Protein 5Z01 (pdb70)

Sequence (305 aa):
GHMSLFHLIAPSGYCIKQHAALRGIQRLTDAGHQVNNVEVIARRCERFAGTETERLEDLNSLARLTTPNTIVLAVRGGYGASRLLADIDWQALVARQQHDPLLICGHSDFTAIQCGLLAHGNVITFSGPMLVANFGADELNAFTEHHFWLALRNETFTIEWQGEGPTCRAEGTLWGGNLAMLISLIGTPWMPKIENGILVLEDINEHPFRVERMLLQLYHAGILPRQKAIILGSFSGSTPNDYDAGYNLESVYAFLRSRLSIPLITGLDFGHEQRTVTLPLGAHAILNNTREGTQLTISGHPVLK

B-factor: mean 30.46, std 11.64, range [16.27, 112.48]

Solvent-accessible surface area: 13010 Å² total; per-residue (Å²): 112,68,143,15,28,0,21,0,0,2,0,1,4,40,3,116,102,59,104,2,0,100,72,0,22,102,59,7,56,106,59,28,11,124,21,68,37,53,126,4,7,80,44,154,43,135,149,9,2,0,59,69,104,70,0,34,78,10,1,31,29,5,30,162,33,108,65,99,50,1,0,0,0,0,1,66,7,44,93,0,0,43,119,2,5,84,92,8,73,18,153,36,9,25,66,32,17,122,137,74,42,3,2,8,0,0,8,17,4,2,0,0,3,0,0,0,4,8,42,91,20,124,6,29,0,0,2,1,0,5,0,10,48,7,6,0,18,120,141,46,38,73,44,2,64,104,21,0,21,39,0,0,115,56,127,83,9,50,2,119,32,137,12,121,32,65,87,30,144,9,73,11,46,0,1,0,0,7,0,31,24,0,32,61,5,46,82,45,93,39,12,4,182,30,99,75,0,0,0,0,0,3,4,61,112,35,31,0,88,99,1,27,144,20,1,34,75,0,56,132,55,14,23,0,62,124,6,96,0,0,0,0,6,13,17,13,59,10,123,64,85,145,205,17,96,61,59,50,33,118,35,0,23,60,76,0,81,89,97,21,117,31,25,2,0,8,48,3,44,2,2,42,78,78,114,1,0,0,0,0,0,19,2,70,0,48,0,40,7,57,235,159,14,1,74,0,38,0,34,62,9,28,26,27,187

Foldseek 3Di:
DDAEEEEEAFQAFQQPPLQLLVQLQVLSVVVRHHYHPSVLNPADDPGGSHDLVRNLCSQQVQLVDDDAAYAYAYADHHGGNVVNLVPHPLVSLLVSCVPRHHAYEEAYNCLLVQLQNCLPHLRKYKDAHHRRQASRPPDHDPLRVVQVQQVQADQKHKDWDAKDKDFDKAKAFEAEGELVSQLVCVPHSRNRPGFQAEYEYEYELDALVRVLVSVVVCVVVVNVQRYQEYEYEYHYNHADDPVCVPPGNVVSVVVVVVVYPHMYIYDHHDHRDNRHHMDTGSWMWMWGQDPVTIMIMTHDHHHRD

Radius of gyration: 18.44 Å; Cα contacts (8 Å, |Δi|>4): 697; chains: 1; bounding box: 37×42×50 Å

Nearest PDB structures (foldseek):
  5z01-assembly1_A-2  TM=1.003E+00  e=1.205E-63  Escherichia coli K-12
  5z03-assembly1_A  TM=9.955E-01  e=8.287E-51  Escherichia coli K-12
  6uuk-assembly1_B  TM=9.457E-01  e=1.047E-31  Oxalobacter formigenes OXCC13
  6uuk-assembly1_A  TM=9.629E-01  e=6.761E-30  Oxalobacter formigenes OXCC13
  3sr3-assembly1_B  TM=8.719E-01  e=5.175E-21  Bacillus anthracis str. Ames

Secondary structure (DSSP, 8-state):
----EEEEE--SB----HHHHHHHHHHHHHTT-EEE-GGGGT--BTTBSS-HHHHHHHHHGGGG---TTEEEEE---SS-GGGGTTTS-HHHHHHHHTSS--EEEE-GGGHHHHHHHHHHH---EEE---IIIIITSSS--HHHHHHHHHHHH-SEEEEEE--BS--EEEEEEEEEEEHHHHHTTTTSTTS----S-EEEEEEES--HHHHHHHHHHHHHTTTGGGSSEEEEEEEES----GGGTT-SHHHHHHHHHTT-SS-EEB----SSSS----EEETSEEEEEEETTEEEEEEE------

GO terms:
  GO:0061787 peptidoglycan cross-bridge peptide endopeptidase activity (F, IDA)
  GO:0005829 cytosol (C, IDA)
  GO:0042803 protein homodimerization activity (F, IDA)
  GO:0004180 carboxypeptidase activity (F, IDA)
  GO:0106415 muramoyltetrapeptide carboxypeptidase activity (F, IDA)
  GO:0009254 peptidoglycan turnover (P, IDA)
  GO:0009254 peptidoglycan turnover (P, IGI)

InterPro domains:
  IPR003507 Peptidase family S66 [PIRSF028757] (2-298)
  IPR003507 Peptidase family S66 [PTHR30237] (4-295)
  IPR027461 LD-carboxypeptidase A, C-terminal domain superfamily [G3DSA:3.50.30.60] (161-291)
  IPR027461 LD-carboxypeptidase A, C-terminal domain superfamily [SSF141986] (139-289)
  IPR027478 Murein tetrapeptide carboxypeptidase, N-terminal [G3DSA:3.40.50.10740] (4-153)
  IPR029062 Class I glutamine amidotransferase-like [SSF52317] (5-160)
  IPR040449 LD-carboxypeptidase, N-terminal [PF02016] (6-126)
  IPR040921 LD-carboxypeptidase, C-terminal [PF17676] (169-284)

Structure (mmCIF, N/CA/C/O backbone):
data_5Z01
#
_entry.id   5Z01
#
_cell.length_a   77.949
_cell.length_b   89.069
_cell.length_c   93.772
_cell.angle_alpha   90.000
_cell.angle_beta   90.000
_cell.angle_gamma   90.000
#
_symmetry.space_group_name_H-M   'I 2 2 2'
#
loop_
_entity.id
_entity.type
_entity.pdbx_description
1 polymer 'Murein tetrapeptide carboxypeptidase'
2 non-polymer 'MAGNESIUM ION'
3 water water
#
loop_
_atom_site.group_PDB
_atom_site.id
_atom_site.type_symbol
_atom_site.label_atom_id
_atom_site.label_alt_id
_atom_site.label_comp_id
_atom_site.label_asym_id
_atom_site.label_entity_id
_atom_site.label_seq_id
_atom_site.pdbx_PDB_ins_code
_atom_site.Cartn_x
_atom_site.Cartn_y
_atom_site.Cartn_z
_atom_site.occupancy
_atom_site.B_iso_or_equiv
_atom_site.auth_seq_id
_atom_site.auth_comp_id
_atom_site.auth_asym_id
_atom_site.auth_atom_id
_atom_site.pdbx_PDB_model_num
ATOM 1 N N . GLY A 1 18 ? 25.801 33.508 75.326 1.000 57.131 -1 GLY A N 1
ATOM 2 C CA . GLY A 1 18 ? 25.321 33.564 73.912 1.000 50.758 -1 GLY A CA 1
ATOM 3 C C . GLY A 1 18 ? 24.465 32.373 73.486 1.000 41.716 -1 GLY A C 1
ATOM 4 O O . GLY A 1 18 ? 23.255 32.510 73.319 1.000 42.228 -1 GLY A O 1
ATOM 5 N N . HIS A 1 19 ? 25.085 31.218 73.255 1.000 40.503 0 HIS A N 1
ATOM 6 C CA . HIS A 1 19 ? 24.335 30.017 72.843 1.000 36.479 0 HIS A CA 1
ATOM 7 C C . HIS A 1 19 ? 24.898 28.713 73.438 1.000 30.502 0 HIS A C 1
ATOM 8 O O . HIS A 1 19 ? 24.853 27.625 72.804 1.000 24.319 0 HIS A O 1
ATOM 15 N N . MET A 1 20 ? 25.333 28.801 74.679 1.000 25.438 1 MET A N 1
ATOM 16 C CA . MET A 1 20 ? 25.797 27.626 75.385 1.000 26.423 1 MET A CA 1
ATOM 17 C C . MET A 1 20 ? 24.634 26.639 75.589 1.000 24.581 1 MET A C 1
ATOM 18 O O . MET A 1 20 ? 23.523 27.009 76.021 1.000 26.460 1 MET A O 1
ATOM 23 N N . SER A 1 21 ? 24.868 25.381 75.247 1.000 22.387 2 SER A N 1
ATOM 24 C CA . SER A 1 21 ? 23.803 24.434 75.113 1.000 20.536 2 SER A CA 1
ATOM 25 C C . SER A 1 21 ? 24.142 23.081 75.733 1.000 21.991 2 SER A C 1
ATOM 26 O O . SER A 1 21 ? 25.297 22.773 76.085 1.000 23.396 2 SER A O 1
ATOM 29 N N . LEU A 1 22 ? 23.118 22.265 75.817 1.000 21.124 3 LEU A N 1
ATOM 30 C CA . LEU A 1 22 ? 23.231 20.865 76.195 1.000 22.946 3 LEU A CA 1
ATOM 31 C C . LEU A 1 22 ? 23.118 19.968 74.964 1.000 24.034 3 LEU A C 1
ATOM 32 O O . LEU A 1 22 ? 22.115 19.978 74.223 1.000 20.054 3 LEU A O 1
ATOM 37 N N . PHE A 1 23 ? 24.126 19.127 74.804 1.000 20.078 4 PHE A N 1
ATOM 38 C CA . PHE A 1 23 ? 24.130 18.054 73.783 1.000 22.922 4 PHE A CA 1
ATOM 39 C C . PHE A 1 23 ? 23.960 16.705 74.483 1.000 23.134 4 PHE A C 1
ATOM 40 O O . PHE A 1 23 ? 24.492 16.502 75.580 1.000 25.756 4 PHE A O 1
ATOM 48 N N . HIS A 1 24 ? 23.238 15.789 73.859 1.000 20.181 5 HIS A N 1
ATOM 49 C CA . HIS A 1 24 ? 22.996 14.470 74.378 1.000 20.372 5 HIS A CA 1
ATOM 50 C C . HIS A 1 24 ? 23.343 13.457 73.301 1.000 22.217 5 HIS A C 1
ATOM 51 O O . HIS A 1 24 ? 22.747 13.527 72.236 1.000 18.666 5 HIS A O 1
ATOM 58 N N . LEU A 1 25 ? 24.425 12.684 73.475 1.000 21.828 6 LEU A N 1
ATOM 59 C CA . LEU A 1 25 ? 24.858 11.814 72.400 1.000 20.617 6 LEU A CA 1
ATOM 60 C C . LEU A 1 25 ? 24.015 10.625 72.216 1.000 19.008 6 LEU A C 1
ATOM 61 O O . LEU A 1 25 ? 23.541 9.998 73.189 1.000 21.618 6 LEU A O 1
ATOM 66 N N . ILE A 1 26 ? 23.847 10.199 70.950 1.000 20.714 7 ILE A N 1
ATOM 67 C CA . ILE A 1 26 ? 23.292 8.882 70.663 1.000 19.344 7 ILE A CA 1
ATOM 68 C C . ILE A 1 26 ? 24.170 8.212 69.624 1.000 22.610 7 ILE A C 1
ATOM 69 O O . ILE A 1 26 ? 24.770 8.898 68.818 1.000 24.046 7 ILE A O 1
ATOM 74 N N . ALA A 1 27 ? 24.192 6.874 69.652 1.000 22.762 8 ALA A N 1
ATOM 75 C CA . ALA A 1 27 ? 25.072 6.074 68.790 1.000 24.657 8 ALA A CA 1
ATOM 76 C C . ALA A 1 27 ? 24.367 4.828 68.253 1.000 24.326 8 ALA A C 1
ATOM 77 O O . ALA A 1 27 ? 24.603 3.706 68.723 1.000 22.963 8 ALA A O 1
ATOM 79 N N . PRO A 1 28 ? 23.483 5.022 67.255 1.000 23.921 9 PRO A N 1
ATOM 80 C CA . PRO A 1 28 ? 22.703 3.920 66.730 1.000 25.270 9 PRO A CA 1
ATOM 81 C C . PRO A 1 28 ? 23.417 3.081 65.645 1.000 22.515 9 PRO A C 1
ATOM 82 O O . PRO A 1 28 ? 22.895 2.027 65.203 1.000 21.626 9 PRO A O 1
ATOM 86 N N . SER A 1 29 ? 24.611 3.518 65.246 1.000 23.109 10 SER A N 1
ATOM 87 C CA . SER A 1 29 ? 25.238 3.027 64.038 1.000 23.657 10 SER A CA 1
ATOM 88 C C . SER A 1 29 ? 26.574 2.358 64.350 1.000 26.319 10 SER A C 1
ATOM 89 O O . SER A 1 29 ? 26.625 1.464 65.236 1.000 27.674 10 SER A O 1
ATOM 92 N N . GLY A 1 30 ? 27.625 2.713 63.641 1.000 26.298 11 GLY A N 1
ATOM 93 C CA . GLY A 1 30 ? 28.871 2.008 63.790 1.000 28.272 11 GLY A CA 1
ATOM 94 C C . GLY A 1 30 ? 29.665 2.403 65.036 1.000 38.167 11 GLY A C 1
ATOM 95 O O . GLY A 1 30 ? 29.570 3.547 65.562 1.000 32.512 11 GLY A O 1
ATOM 96 N N . TYR A 1 31 ? 30.448 1.436 65.505 1.000 34.463 12 TYR A N 1
ATOM 97 C CA . TYR A 1 31 ? 31.458 1.596 66.511 1.000 39.973 12 TYR A CA 1
ATOM 98 C C . TYR A 1 31 ? 32.382 2.807 66.244 1.000 38.070 12 TYR A C 1
ATOM 99 O O . TYR A 1 31 ? 32.813 3.052 65.107 1.000 34.474 12 TYR A O 1
ATOM 108 N N . CYS A 1 32 ? 32.707 3.554 67.293 1.000 35.941 13 CYS A N 1
ATOM 109 C CA . CYS A 1 32 ? 33.564 4.715 67.099 1.000 36.490 13 CYS A CA 1
ATOM 110 C C . CYS A 1 32 ? 35.030 4.232 67.185 1.000 40.526 13 CYS A C 1
ATOM 111 O O . CYS A 1 32 ? 35.557 4.018 68.263 1.000 38.827 13 CYS A O 1
ATOM 114 N N . ILE A 1 33 ? 35.613 3.971 66.019 1.000 41.878 14 ILE A N 1
ATOM 115 C CA . ILE A 1 33 ? 37.029 3.605 65.896 1.000 47.655 14 ILE A CA 1
ATOM 116 C C . ILE A 1 33 ? 37.987 4.789 66.168 1.000 46.256 14 ILE A C 1
ATOM 117 O O . ILE A 1 33 ? 39.044 4.612 66.787 1.000 42.234 14 ILE A O 1
ATOM 122 N N . LYS A 1 34 ? 37.565 5.981 65.734 1.000 50.742 15 LYS A N 1
ATOM 123 C CA . LYS A 1 34 ? 38.285 7.250 65.887 1.000 48.645 15 LYS A CA 1
ATOM 124 C C . LYS A 1 34 ? 37.975 7.862 67.256 1.000 48.102 15 LYS A C 1
ATOM 125 O O . LYS A 1 34 ? 37.337 8.939 67.387 1.000 41.982 15 LYS A O 1
ATOM 131 N N . GLN A 1 35 ? 38.457 7.152 68.275 1.000 41.949 16 GLN A N 1
ATOM 132 C CA . GLN A 1 35 ? 38.251 7.493 69.656 1.000 43.757 16 GLN A CA 1
ATOM 133 C C . GLN A 1 35 ? 38.803 8.890 69.908 1.000 39.248 16 GLN A C 1
ATOM 134 O O . GLN A 1 35 ? 38.126 9.718 70.506 1.000 41.874 16 GLN A O 1
ATOM 140 N N . HIS A 1 36 ? 40.023 9.114 69.454 1.000 36.022 17 HIS A N 1
ATOM 141 C CA . HIS A 1 36 ? 40.696 10.423 69.456 1.000 47.028 17 HIS A CA 1
ATOM 142 C C . HIS A 1 36 ? 39.766 11.573 68.983 1.000 46.123 17 HIS A C 1
ATOM 143 O O . HIS A 1 36 ? 39.723 12.621 69.617 1.000 40.977 17 HIS A O 1
ATOM 150 N N . ALA A 1 37 ? 39.009 11.335 67.905 1.000 39.075 18 ALA A N 1
ATOM 151 C CA . ALA A 1 37 ? 38.244 12.378 67.222 1.000 37.600 18 ALA A CA 1
ATOM 152 C C . ALA A 1 37 ? 36.958 12.638 67.964 1.000 32.404 18 ALA A C 1
ATOM 153 O O . ALA A 1 37 ? 36.530 13.788 68.047 1.000 31.456 18 ALA A O 1
ATOM 155 N N . ALA A 1 38 ? 36.348 11.597 68.500 1.000 30.920 19 ALA A N 1
ATOM 156 C CA . ALA A 1 38 ? 35.140 11.796 69.307 1.000 32.372 19 ALA A CA 1
ATOM 157 C C . ALA A 1 38 ? 35.515 12.627 70.577 1.000 36.207 19 ALA A C 1
ATOM 158 O O . ALA A 1 38 ? 34.886 13.611 70.864 1.000 29.227 19 ALA A O 1
ATOM 160 N N . LEU A 1 39 ? 36.605 12.273 71.259 1.000 33.633 20 LEU A N 1
ATOM 161 C CA . LEU A 1 39 ? 36.983 12.959 72.491 1.000 36.854 20 LEU A CA 1
ATOM 162 C C . LEU A 1 39 ? 37.429 14.357 72.150 1.000 32.066 20 LEU A C 1
ATOM 163 O O . LEU A 1 39 ? 37.173 15.286 72.930 1.000 34.758 20 LEU A O 1
ATOM 168 N N . ARG A 1 40 ? 38.019 14.537 70.979 1.000 30.142 21 ARG A N 1
ATOM 169 C CA . ARG A 1 40 ? 38.315 15.855 70.497 1.000 30.855 21 ARG A CA 1
ATOM 170 C C . ARG A 1 40 ? 37.045 16.694 70.255 1.000 31.967 21 ARG A C 1
ATOM 171 O O . ARG A 1 40 ? 37.016 17.898 70.548 1.000 33.164 21 ARG A O 1
ATOM 179 N N . GLY A 1 41 ? 36.013 16.072 69.709 1.000 30.288 22 GLY A N 1
ATOM 180 C CA . GLY A 1 41 ? 34.728 16.775 69.508 1.000 32.040 22 GLY A CA 1
ATOM 181 C C . GLY A 1 41 ? 34.064 17.154 70.831 1.000 27.302 22 GLY A C 1
ATOM 182 O O . GLY A 1 41 ? 33.641 18.279 70.976 1.000 26.615 22 GLY A O 1
ATOM 183 N N . ILE A 1 42 ? 34.011 16.204 71.766 1.000 28.529 23 ILE A N 1
ATOM 184 C CA . ILE A 1 42 ? 33.520 16.449 73.126 1.000 30.093 23 ILE A CA 1
ATOM 185 C C . ILE A 1 42 ? 34.292 17.616 73.773 1.000 30.988 23 ILE A C 1
ATOM 186 O O . ILE A 1 42 ? 33.693 18.529 74.286 1.000 29.072 23 ILE A O 1
ATOM 191 N N . GLN A 1 43 ? 35.614 17.614 73.695 1.000 30.267 24 GLN A N 1
ATOM 192 C CA . GLN A 1 43 ? 36.412 18.669 74.292 1.000 34.365 24 GLN A CA 1
ATOM 193 C C . GLN A 1 43 ? 36.178 20.037 73.673 1.000 36.975 24 GLN A C 1
ATOM 194 O O . GLN A 1 43 ? 36.257 21.048 74.371 1.000 36.155 24 GLN A O 1
ATOM 200 N N . ARG A 1 44 ? 35.975 20.081 72.357 1.000 28.947 25 ARG A N 1
ATOM 201 C CA . ARG A 1 44 ? 35.736 21.304 71.650 1.000 27.882 25 ARG A CA 1
ATOM 202 C C . ARG A 1 44 ? 34.383 21.883 72.068 1.000 29.207 25 ARG A C 1
ATOM 203 O O . ARG A 1 44 ? 34.283 23.092 72.285 1.000 30.809 25 ARG A O 1
ATOM 211 N N . LEU A 1 45 ? 33.363 21.037 72.123 1.000 24.623 26 LEU A N 1
ATOM 212 C CA . LEU A 1 45 ? 32.041 21.503 72.575 1.000 26.457 26 LEU A CA 1
ATOM 213 C C . LEU A 1 45 ? 32.110 22.050 74.022 1.000 23.837 26 LEU A C 1
ATOM 214 O O . LEU A 1 45 ? 31.598 23.144 74.328 1.000 25.121 26 LEU A O 1
ATOM 219 N N . THR A 1 46 ? 32.754 21.289 74.884 1.000 25.897 27 THR A N 1
ATOM 220 C CA . THR A 1 46 ? 32.870 21.705 76.275 1.000 30.263 27 THR A CA 1
ATOM 221 C C . THR A 1 46 ? 33.775 22.916 76.438 1.000 30.749 27 THR A C 1
ATOM 222 O O . THR A 1 46 ? 33.408 23.820 77.209 1.000 29.897 27 THR A O 1
ATOM 226 N N . ASP A 1 47 ? 34.910 22.998 75.737 1.000 31.939 28 ASP A N 1
ATOM 227 C CA . ASP A 1 47 ? 35.681 24.298 75.710 1.000 35.071 28 ASP A CA 1
ATOM 228 C C . ASP A 1 47 ? 34.911 25.515 75.212 1.000 35.295 28 ASP A C 1
ATOM 229 O O . ASP A 1 47 ? 35.170 26.634 75.666 1.000 32.612 28 ASP A O 1
ATOM 234 N N . ALA A 1 48 ? 33.919 25.321 74.349 1.000 31.832 29 ALA A N 1
ATOM 235 C CA . ALA A 1 48 ? 33.039 26.420 73.984 1.000 31.398 29 ALA A CA 1
ATOM 236 C C . ALA A 1 48 ? 31.906 26.719 75.023 1.000 33.217 29 ALA A C 1
ATOM 237 O O . ALA A 1 48 ? 31.158 27.649 74.796 1.000 32.497 29 ALA A O 1
ATOM 239 N N . GLY A 1 49 ? 31.760 25.919 76.087 1.000 29.855 30 GLY A N 1
ATOM 240 C CA . GLY A 1 49 ? 30.776 26.136 77.127 1.000 27.700 30 GLY A CA 1
ATOM 241 C C . GLY A 1 49 ? 29.547 25.291 77.056 1.000 28.386 30 GLY A C 1
ATOM 242 O O . GLY A 1 49 ? 28.695 25.320 77.965 1.000 25.202 30 GLY A O 1
ATOM 243 N N . HIS A 1 50 ? 29.495 24.405 76.047 1.000 27.862 31 HIS A N 1
ATOM 244 C CA . HIS A 1 50 ? 28.472 23.424 75.992 1.000 26.071 31 HIS A CA 1
ATOM 245 C C . HIS A 1 50 ? 28.727 22.336 76.998 1.000 25.499 31 HIS A C 1
ATOM 246 O O . HIS A 1 50 ? 29.850 22.137 77.465 1.000 25.262 31 HIS A O 1
ATOM 253 N N . GLN A 1 51 ? 27.673 21.640 77.329 1.000 20.715 32 GLN A N 1
ATOM 254 C CA . GLN A 1 51 ? 27.733 20.464 78.149 1.000 24.715 32 GLN A CA 1
ATOM 255 C C . GLN A 1 51 ? 27.258 19.239 77.343 1.000 24.203 32 GLN A C 1
ATOM 256 O O . GLN A 1 51 ? 26.383 19.336 76.490 1.000 26.399 32 GLN A O 1
ATOM 262 N N . VAL A 1 52 ? 27.880 18.096 77.598 1.000 23.709 33 VAL A N 1
ATOM 263 C CA . VAL A 1 52 ? 27.580 16.883 76.808 1.000 26.718 33 VAL A CA 1
ATOM 264 C C . VAL A 1 52 ? 27.182 15.770 77.740 1.000 29.678 33 VAL A C 1
ATOM 265 O O . VAL A 1 52 ? 27.953 15.371 78.596 1.000 32.967 33 VAL A O 1
ATOM 269 N N . ASN A 1 53 ? 25.964 15.277 77.577 1.000 29.552 34 ASN A N 1
ATOM 270 C CA . ASN A 1 53 ? 25.558 14.060 78.226 1.000 31.613 34 ASN A CA 1
ATOM 271 C C . ASN A 1 53 ? 25.705 12.771 77.370 1.000 33.858 34 ASN A C 1
ATOM 272 O O . ASN A 1 53 ? 25.728 12.779 76.114 1.000 27.410 34 ASN A O 1
ATOM 277 N N . ASN A 1 54 ? 25.741 11.650 78.079 1.000 32.142 35 ASN A N 1
ATOM 278 C CA . ASN A 1 54 ? 25.663 10.335 77.465 1.000 32.313 35 ASN A CA 1
ATOM 279 C C . ASN A 1 54 ? 26.967 10.068 76.747 1.000 30.466 35 ASN A C 1
ATOM 280 O O . ASN A 1 54 ? 27.010 9.353 75.722 1.000 33.929 35 ASN A O 1
ATOM 285 N N . VAL A 1 55 ? 28.037 10.559 77.338 1.000 29.032 36 VAL A N 1
ATOM 286 C CA . VAL A 1 55 ? 29.402 10.402 76.810 1.000 35.877 36 VAL A CA 1
ATOM 287 C C . VAL A 1 55 ? 29.885 8.908 76.796 1.000 41.916 36 VAL A C 1
ATOM 288 O O . VAL A 1 55 ? 30.803 8.550 76.043 1.000 43.859 36 VAL A O 1
ATOM 292 N N . GLU A 1 56 ? 29.218 8.064 77.579 1.000 40.566 37 GLU A N 1
ATOM 293 C CA . GLU A 1 56 ? 29.505 6.636 77.672 1.000 47.576 37 GLU A CA 1
ATOM 294 C C . GLU A 1 56 ? 29.185 5.892 76.391 1.000 49.830 37 GLU A C 1
ATOM 295 O O . GLU A 1 56 ? 29.722 4.804 76.176 1.000 46.379 37 GLU A O 1
ATOM 301 N N . VAL A 1 57 ? 28.379 6.475 75.497 1.000 40.359 38 VAL A N 1
ATOM 302 C CA . VAL A 1 57 ? 28.109 5.778 74.251 1.000 36.695 38 VAL A CA 1
ATOM 303 C C . VAL A 1 57 ? 29.366 5.615 73.375 1.000 33.069 38 VAL A C 1
ATOM 304 O O . VAL A 1 57 ? 29.375 4.737 72.511 1.000 37.049 38 VAL A O 1
ATOM 308 N N . ILE A 1 58 ? 30.390 6.431 73.617 1.000 34.481 39 ILE A N 1
ATOM 309 C CA . ILE A 1 58 ? 31.651 6.483 72.818 1.000 43.164 39 ILE A CA 1
ATOM 310 C C . ILE A 1 58 ? 32.487 5.180 72.938 1.000 42.686 39 ILE A C 1
ATOM 311 O O . ILE A 1 58 ? 33.073 4.695 71.970 1.000 42.430 39 ILE A O 1
ATOM 316 N N . ALA A 1 59 ? 32.514 4.651 74.146 1.000 42.907 40 ALA A N 1
ATOM 317 C CA . ALA A 1 59 ? 33.218 3.421 74.471 1.000 48.090 40 ALA A CA 1
ATOM 318 C C . ALA A 1 59 ? 32.539 2.164 73.921 1.000 48.451 40 ALA A C 1
ATOM 319 O O . ALA A 1 59 ? 33.181 1.121 73.756 1.000 41.322 40 ALA A O 1
ATOM 321 N N . ARG A 1 60 ? 31.239 2.223 73.680 1.000 44.611 41 ARG A N 1
ATOM 322 C CA . ARG A 1 60 ? 30.493 1.002 73.403 1.000 42.054 41 ARG A CA 1
ATOM 323 C C . ARG A 1 60 ? 30.853 0.303 72.083 1.000 41.487 41 ARG A C 1
ATOM 324 O O . ARG A 1 60 ? 30.973 0.964 71.043 1.000 32.936 41 ARG A O 1
ATOM 332 N N 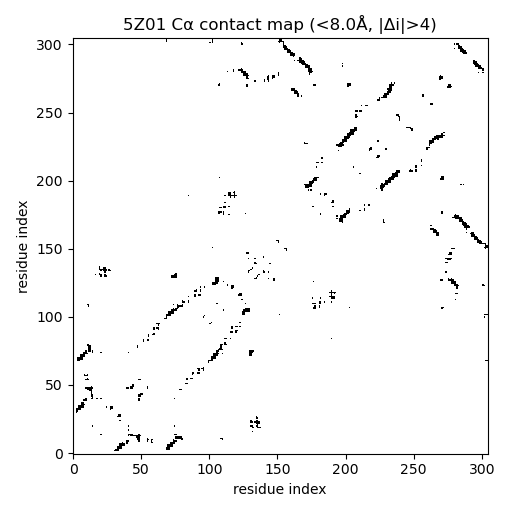. ARG A 1 61 ? 30.911 -1.038 72.111 1.000 39.751 42 ARG A N 1
ATOM 333 C CA . ARG A 1 61 ? 31.249 -1.805 70.947 1.000 44.846 42 ARG A CA 1
ATOM 334 C C . ARG A 1 61 ? 30.606 -3.170 70.913 1.000 43.525 42 ARG A C 1
ATOM 335 O O . ARG A 1 61 ? 30.621 -3.886 71.895 1.000 37.582 42 ARG A O 1
ATOM 343 N N . CYS A 1 62 ? 30.057 -3.537 69.760 1.000 45.614 43 CYS A N 1
ATOM 344 C CA . CYS A 1 62 ? 29.623 -4.916 69.507 1.000 40.950 43 CYS A CA 1
ATOM 345 C C . CYS A 1 62 ? 29.850 -5.240 68.020 1.000 42.475 43 CYS A C 1
ATOM 346 O O . CYS A 1 62 ? 29.055 -4.806 67.124 1.000 40.459 43 CYS A O 1
ATOM 349 N N . GLU A 1 63 ? 30.914 -6.011 67.748 1.000 45.547 44 GLU A N 1
ATOM 350 C CA . GLU A 1 63 ? 31.373 -6.229 66.364 1.000 50.775 44 GLU A CA 1
ATOM 351 C C . GLU A 1 63 ? 31.582 -4.826 65.717 1.000 43.015 44 GLU A C 1
ATOM 352 O O . GLU A 1 63 ? 32.292 -4.002 66.284 1.000 42.110 44 GLU A O 1
ATOM 358 N N . ARG A 1 64 ? 30.958 -4.563 64.562 1.000 40.509 45 ARG A N 1
ATOM 359 C CA .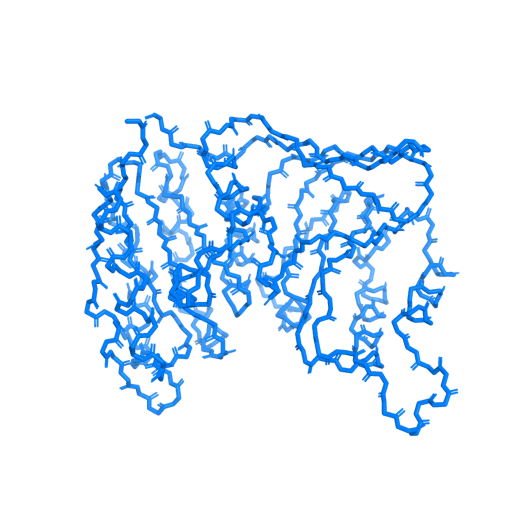 ARG A 1 64 ? 31.078 -3.281 63.888 1.000 40.486 45 ARG A CA 1
ATOM 360 C C . ARG A 1 64 ? 30.055 -2.180 64.375 1.000 37.092 45 ARG A C 1
ATOM 361 O O . ARG A 1 64 ? 30.050 -1.060 63.805 1.000 33.335 45 ARG A O 1
ATOM 369 N N . PHE A 1 65 ? 29.249 -2.495 65.401 1.000 35.322 46 PHE A N 1
ATOM 370 C CA . PHE A 1 65 ? 28.193 -1.617 65.898 1.000 36.954 46 PHE A CA 1
ATOM 371 C C . PHE A 1 65 ? 28.562 -0.925 67.191 1.000 38.711 46 PHE A C 1
ATOM 372 O O . PHE A 1 65 ? 29.419 -1.414 67.966 1.000 33.043 46 PHE A O 1
ATOM 380 N N . ALA A 1 66 ? 27.884 0.188 67.455 1.000 32.593 47 ALA A N 1
ATOM 381 C CA . ALA A 1 66 ? 28.193 0.959 68.669 1.000 35.749 47 ALA A CA 1
ATOM 382 C C . ALA A 1 66 ? 27.372 0.413 69.849 1.000 36.713 47 ALA A C 1
ATOM 383 O O . ALA A 1 66 ? 26.561 1.115 70.467 1.000 41.766 47 ALA A O 1
ATOM 385 N N . GLY A 1 67 ? 27.611 -0.865 70.148 1.000 37.412 48 GLY A N 1
ATOM 386 C CA . GLY A 1 67 ? 26.909 -1.618 71.195 1.000 32.943 48 GLY A CA 1
ATOM 387 C C . GLY A 1 67 ? 25.912 -2.604 70.597 1.000 35.925 48 GLY A C 1
ATOM 388 O O . GLY A 1 67 ? 25.704 -2.693 69.361 1.000 32.475 48 GLY A O 1
ATOM 389 N N . THR A 1 68 ? 25.289 -3.325 71.512 1.000 31.644 49 THR A N 1
ATOM 390 C CA . THR A 1 68 ? 24.416 -4.436 71.206 1.000 33.568 49 THR A CA 1
ATOM 391 C C . THR A 1 68 ? 23.130 -3.863 70.596 1.000 34.987 49 THR A C 1
ATOM 392 O O . THR A 1 68 ? 22.902 -2.642 70.649 1.000 29.044 49 THR A O 1
ATOM 396 N N . GLU A 1 69 ? 22.308 -4.726 70.009 1.000 29.502 50 GLU A N 1
ATOM 397 C CA . GLU A 1 69 ? 21.025 -4.256 69.455 1.000 31.564 50 GLU A CA 1
ATOM 398 C C . GLU A 1 69 ? 20.230 -3.547 70.575 1.000 32.348 50 GLU A C 1
ATOM 399 O O . GLU A 1 69 ? 19.681 -2.462 70.397 1.000 27.780 50 GLU A O 1
ATOM 405 N N . THR A 1 70 ? 20.248 -4.155 71.757 1.000 31.246 51 THR A N 1
ATOM 406 C CA . THR A 1 70 ? 19.555 -3.650 72.926 1.000 30.841 51 THR A CA 1
ATOM 407 C C . THR A 1 70 ? 20.015 -2.255 73.344 1.000 28.620 51 THR A C 1
ATOM 408 O O . THR A 1 70 ? 19.215 -1.387 73.632 1.000 28.591 51 THR A O 1
ATOM 412 N N . GLU A 1 71 ? 21.316 -2.073 73.436 1.000 25.035 52 GLU A N 1
ATOM 413 C CA . GLU A 1 71 ? 21.869 -0.820 73.858 1.000 28.777 52 GLU A CA 1
ATOM 414 C C . GLU A 1 71 ? 21.609 0.332 72.809 1.000 28.254 52 GLU A C 1
ATOM 415 O O . GLU A 1 71 ? 21.213 1.434 73.200 1.000 25.422 52 GLU A O 1
ATOM 421 N N . ARG A 1 72 ? 21.812 0.041 71.510 1.000 25.285 53 ARG A N 1
ATOM 422 C CA . ARG A 1 72 ? 21.605 1.048 70.446 1.000 24.673 53 ARG A CA 1
ATOM 423 C C . ARG A 1 72 ? 20.118 1.396 70.340 1.000 24.859 53 ARG A C 1
ATOM 424 O O . ARG A 1 72 ? 19.745 2.553 70.169 1.000 24.230 53 ARG A O 1
ATOM 432 N N . LEU A 1 73 ? 19.293 0.401 70.513 1.000 23.341 54 LEU A N 1
ATOM 433 C CA . LEU A 1 73 ? 17.885 0.618 70.470 1.000 24.569 54 LEU A CA 1
ATOM 434 C C . LEU A 1 73 ? 17.501 1.576 71.637 1.000 27.986 54 LEU A C 1
ATOM 435 O O . LEU A 1 73 ? 16.759 2.532 71.429 1.000 24.033 54 LEU A O 1
ATOM 440 N N . GLU A 1 74 ? 18.040 1.349 72.823 1.000 27.582 55 GLU A N 1
ATOM 441 C CA . GLU A 1 74 ? 17.633 2.137 74.004 1.000 29.880 55 GLU A CA 1
ATOM 442 C C . GLU A 1 74 ? 18.165 3.561 73.935 1.000 29.416 55 GLU A C 1
ATOM 443 O O . GLU A 1 74 ? 17.563 4.477 74.485 1.000 31.459 55 GLU A O 1
ATOM 449 N N . ASP A 1 75 ? 19.261 3.789 73.226 1.000 29.634 56 ASP A N 1
ATOM 450 C CA . ASP A 1 75 ? 19.653 5.148 72.949 1.000 30.328 56 ASP A CA 1
ATOM 451 C C . ASP A 1 75 ? 18.457 5.927 72.350 1.000 31.106 56 ASP A C 1
ATOM 452 O O . ASP A 1 75 ? 18.265 7.091 72.679 1.000 29.626 56 ASP A O 1
ATOM 457 N N . LEU A 1 76 ? 17.721 5.313 71.436 1.000 27.362 57 LEU A N 1
ATOM 458 C CA . LEU A 1 76 ? 16.669 5.985 70.741 1.000 26.723 57 LEU A CA 1
ATOM 459 C C . LEU A 1 76 ? 15.419 5.998 71.590 1.000 26.558 57 LEU A C 1
ATOM 460 O O . LEU A 1 76 ? 14.803 7.089 71.761 1.000 25.796 57 LEU A O 1
ATOM 465 N N . ASN A 1 77 ? 15.023 4.837 72.092 1.000 25.843 58 ASN A N 1
ATOM 466 C CA . ASN A 1 77 ? 13.734 4.746 72.801 1.000 28.541 58 ASN A CA 1
ATOM 467 C C . ASN A 1 77 ? 13.801 5.600 74.081 1.000 27.689 58 ASN A C 1
ATOM 468 O O . ASN A 1 77 ? 12.810 6.210 74.450 1.000 27.440 58 ASN A O 1
ATOM 473 N N . SER A 1 78 ? 14.969 5.735 74.685 1.000 24.228 59 SER A N 1
ATOM 474 C CA . SER A 1 78 ? 15.104 6.592 75.901 1.000 24.816 59 SER A CA 1
ATOM 475 C C . SER A 1 78 ? 14.884 8.092 75.707 1.000 25.540 59 SER A C 1
ATOM 476 O O . SER A 1 78 ? 14.712 8.872 76.676 1.000 25.362 59 SER A O 1
ATOM 479 N N . LEU A 1 79 ? 14.868 8.516 74.454 1.000 21.810 60 LEU A N 1
ATOM 480 C CA . LEU A 1 79 ? 14.674 9.898 74.137 1.000 23.716 60 LEU A CA 1
ATOM 481 C C . LEU A 1 79 ? 13.307 10.355 74.517 1.000 25.008 60 LEU A C 1
ATOM 482 O O . LEU A 1 79 ? 13.144 11.531 74.872 1.000 25.160 60 LEU A O 1
ATOM 487 N N . ALA A 1 80 ? 12.365 9.433 74.529 1.000 25.289 61 ALA A N 1
ATOM 488 C CA . ALA A 1 80 ? 11.013 9.778 74.994 1.000 28.570 61 ALA A CA 1
ATOM 489 C C . ALA A 1 80 ? 10.961 10.294 76.447 1.000 31.369 61 ALA A C 1
ATOM 490 O O . ALA A 1 80 ? 10.009 10.996 76.799 1.000 32.592 61 ALA A O 1
ATOM 492 N N . ARG A 1 81 ? 11.978 10.007 77.258 1.000 28.135 62 ARG A N 1
ATOM 493 C CA . ARG A 1 81 ? 11.986 10.389 78.686 1.000 30.486 62 ARG A CA 1
ATOM 494 C C . ARG A 1 81 ? 12.984 11.494 78.893 1.000 31.588 62 ARG A C 1
ATOM 495 O O . ARG A 1 81 ? 13.217 11.915 80.019 1.000 29.208 62 ARG A O 1
ATOM 503 N N . LEU A 1 82 ? 13.549 12.040 77.813 1.000 25.945 63 LEU A N 1
ATOM 504 C CA . LEU A 1 82 ? 14.562 13.042 77.983 1.000 30.045 63 LEU A CA 1
ATOM 505 C C . LEU A 1 82 ? 13.881 14.420 77.997 1.000 27.951 63 LEU A C 1
ATOM 506 O O . LEU A 1 82 ? 13.362 14.829 76.994 1.000 33.819 63 LEU A O 1
ATOM 511 N N . THR A 1 83 ? 13.902 15.115 79.128 1.000 25.629 64 THR A N 1
ATOM 512 C CA . THR A 1 83 ? 13.053 16.309 79.344 1.000 31.554 64 THR A CA 1
ATOM 513 C C . THR A 1 83 ? 13.761 17.622 79.582 1.000 28.561 64 THR A C 1
ATOM 514 O O . THR A 1 83 ? 13.105 18.600 79.815 1.000 31.392 64 THR A O 1
ATOM 518 N N . THR A 1 84 ? 15.088 17.676 79.545 1.000 26.673 65 THR A N 1
ATOM 519 C CA . THR A 1 84 ? 15.748 18.943 79.705 1.000 26.586 65 THR A CA 1
ATOM 520 C C . THR A 1 84 ? 15.338 19.903 78.558 1.000 26.807 65 THR A C 1
ATOM 521 O O . THR A 1 84 ? 15.332 19.488 77.373 1.000 25.379 65 THR A O 1
ATOM 525 N N . PRO A 1 85 ? 15.024 21.197 78.885 1.000 27.028 66 PRO A N 1
ATOM 526 C CA . PRO A 1 85 ? 14.802 22.173 77.835 1.000 25.635 66 PRO A CA 1
ATOM 527 C C . PRO A 1 85 ? 15.938 22.312 76.866 1.000 25.472 66 PRO A C 1
ATOM 528 O O . PRO A 1 85 ? 17.119 22.275 77.251 1.000 21.877 66 PRO A O 1
ATOM 532 N N . ASN A 1 86 ? 15.569 22.514 75.601 1.000 26.672 67 ASN A N 1
ATOM 533 C CA . ASN A 1 86 ? 16.520 22.871 74.572 1.000 26.676 67 ASN A CA 1
ATOM 534 C C . ASN A 1 86 ? 17.695 21.895 74.412 1.000 25.612 67 ASN A C 1
ATOM 535 O O . ASN A 1 86 ? 18.824 22.327 74.244 1.000 25.037 67 ASN A O 1
ATOM 540 N N . THR A 1 87 ? 17.392 20.617 74.460 1.000 24.902 68 THR A N 1
ATOM 541 C CA . THR A 1 87 ? 18.412 19.560 74.311 1.000 25.106 68 THR A CA 1
ATOM 542 C C . THR A 1 87 ? 18.681 19.270 72.849 1.000 20.629 68 THR A C 1
ATOM 543 O O . THR A 1 87 ? 17.761 19.049 72.081 1.000 20.656 68 THR A O 1
ATOM 547 N N . ILE A 1 88 ? 19.962 19.350 72.460 1.000 21.292 69 ILE A N 1
ATOM 548 C CA . ILE A 1 88 ? 20.387 18.958 71.110 1.000 21.804 69 ILE A CA 1
ATOM 549 C C . ILE A 1 88 ? 20.804 17.458 71.203 1.000 23.088 69 ILE A C 1
ATOM 550 O O . ILE A 1 88 ? 21.727 17.097 71.974 1.000 25.212 69 ILE A O 1
ATOM 555 N N . VAL A 1 89 ? 20.118 16.579 70.502 1.000 21.900 70 VAL A N 1
ATOM 556 C CA . VAL A 1 89 ? 20.515 15.154 70.446 1.000 20.547 70 VAL A CA 1
ATOM 557 C C . VAL A 1 89 ? 21.388 14.961 69.203 1.000 21.970 70 VAL A C 1
ATOM 558 O O . VAL A 1 89 ? 20.978 15.360 68.119 1.000 21.562 70 VAL A O 1
ATOM 562 N N . LEU A 1 90 ? 22.646 14.552 69.383 1.000 21.558 71 LEU A N 1
ATOM 563 C CA . LEU A 1 90 ? 23.643 14.588 68.376 1.000 21.217 71 LEU A CA 1
ATOM 564 C C . LEU A 1 90 ? 24.064 13.134 68.082 1.000 22.297 71 LEU A C 1
ATOM 565 O O . LEU A 1 90 ? 24.485 12.431 69.020 1.000 21.188 71 LEU A O 1
ATOM 570 N N . ALA A 1 91 ? 23.885 12.660 66.825 1.000 19.125 72 ALA A N 1
ATOM 571 C CA . ALA A 1 91 ? 24.345 11.376 66.482 1.000 19.742 72 ALA A CA 1
ATOM 572 C C . ALA A 1 91 ? 25.916 11.411 66.513 1.000 19.403 72 ALA A C 1
ATOM 573 O O . ALA A 1 91 ? 26.495 12.377 66.133 1.000 19.457 72 ALA A O 1
ATOM 575 N N . VAL A 1 92 ? 26.555 10.366 67.014 1.000 19.296 73 VAL A N 1
ATOM 576 C CA . VAL A 1 92 ? 28.065 10.318 67.065 1.000 18.033 73 VAL A CA 1
ATOM 577 C C . VAL A 1 92 ? 28.630 10.144 65.677 1.000 21.118 73 VAL A C 1
ATOM 578 O O . VAL A 1 92 ? 29.631 10.787 65.289 1.000 22.196 73 VAL A O 1
ATOM 582 N N . ARG A 1 93 ? 28.061 9.176 64.939 1.000 22.887 74 ARG A N 1
ATOM 583 C CA . ARG A 1 93 ? 28.591 8.780 63.628 1.000 23.588 74 ARG A CA 1
ATOM 584 C C . ARG A 1 93 ? 27.639 7.895 62.867 1.000 23.063 74 ARG A C 1
ATOM 585 O O . ARG A 1 93 ? 26.617 7.412 63.406 1.000 21.168 74 ARG A O 1
ATOM 593 N N . GLY A 1 94 ? 27.976 7.690 61.606 1.000 22.707 75 GLY A N 1
ATOM 594 C CA . GLY A 1 94 ? 27.217 6.799 60.713 1.000 24.190 75 GLY A CA 1
ATOM 595 C C . GLY A 1 94 ? 27.829 5.424 60.592 1.000 23.128 75 GLY A C 1
ATOM 596 O O . GLY A 1 94 ? 28.334 4.866 61.585 1.000 22.847 75 GLY A O 1
ATOM 597 N N . GLY A 1 95 ? 27.782 4.889 59.374 1.000 20.038 76 GLY A N 1
ATOM 598 C CA . GLY A 1 95 ? 28.271 3.486 59.129 1.000 21.797 76 GLY A CA 1
ATOM 599 C C . GLY A 1 95 ? 27.101 2.610 58.736 1.000 21.009 76 GLY A C 1
ATOM 600 O O . GLY A 1 95 ? 26.504 2.823 57.663 1.000 22.352 76 GLY A O 1
ATOM 601 N N . TYR A 1 96 ? 26.772 1.702 59.623 1.000 21.091 77 TYR A N 1
ATOM 602 C CA . TYR A 1 96 ? 25.686 0.738 59.446 1.000 22.329 77 TYR A CA 1
ATOM 603 C C . TYR A 1 96 ? 25.173 0.389 60.820 1.000 21.837 77 TYR A C 1
ATOM 604 O O . TYR A 1 96 ? 25.905 0.327 61.772 1.000 21.876 77 TYR A O 1
ATOM 613 N N . GLY A 1 97 ? 23.863 0.216 60.953 1.000 18.955 78 GLY A N 1
ATOM 614 C CA . GLY A 1 97 ? 23.290 -0.212 62.193 1.000 19.568 78 GLY A CA 1
ATOM 615 C C . GLY A 1 97 ? 21.885 0.300 62.419 1.000 21.040 78 GLY A C 1
ATOM 616 O O . GLY A 1 97 ? 21.065 -0.370 63.048 1.000 21.511 78 GLY A O 1
ATOM 617 N N . ALA A 1 98 ? 21.605 1.486 61.920 1.000 19.959 79 ALA A N 1
ATOM 618 C CA . ALA A 1 98 ? 20.234 2.005 62.087 1.000 21.846 79 ALA A CA 1
ATOM 619 C C . ALA A 1 98 ? 19.209 1.108 61.492 1.000 21.364 79 ALA A C 1
ATOM 620 O O . ALA A 1 98 ? 18.131 0.957 62.099 1.000 26.596 79 ALA A O 1
ATOM 622 N N . SER A 1 99 ? 19.485 0.530 60.314 1.000 21.279 80 SER A N 1
ATOM 623 C CA . SER A 1 99 ? 18.527 -0.388 59.627 1.000 23.423 80 SER A CA 1
ATOM 624 C C . SER A 1 99 ? 18.088 -1.574 60.501 1.000 22.670 80 SER A C 1
ATOM 625 O O . SER A 1 99 ? 16.982 -2.001 60.417 1.000 23.191 80 SER A O 1
ATOM 628 N N . ARG A 1 100 ? 18.977 -2.072 61.339 1.000 23.458 81 ARG A N 1
ATOM 629 C CA . ARG A 1 100 ? 18.635 -3.173 62.266 1.000 24.926 81 ARG A CA 1
ATOM 630 C C . ARG A 1 100 ? 17.638 -2.771 63.341 1.000 24.180 81 ARG A C 1
ATOM 631 O O . ARG A 1 100 ? 17.069 -3.649 63.919 1.000 23.902 81 ARG A O 1
ATOM 639 N N . LEU A 1 101 ? 17.454 -1.465 63.611 1.000 23.070 82 LEU A N 1
ATOM 640 C CA . LEU A 1 101 ? 16.707 -1.000 64.720 1.000 21.287 82 LEU A CA 1
ATOM 641 C C . LEU A 1 101 ? 15.277 -0.632 64.356 1.000 26.278 82 LEU A C 1
ATOM 642 O O . LEU A 1 101 ? 14.466 -0.429 65.260 1.000 25.798 82 LEU A O 1
ATOM 647 N N . LEU A 1 102 ? 15.020 -0.436 63.056 1.000 22.597 83 LEU A N 1
ATOM 648 C CA . LEU A 1 102 ? 13.849 0.304 62.637 1.000 23.309 83 LEU A CA 1
ATOM 649 C C . LEU A 1 102 ? 12.560 -0.369 63.118 1.000 25.900 83 LEU A C 1
ATOM 650 O O . LEU A 1 102 ? 11.630 0.319 63.501 1.000 28.151 83 LEU A O 1
ATOM 655 N N . ALA A 1 103 ? 12.516 -1.691 63.085 1.000 23.849 84 ALA A N 1
ATOM 656 C CA . ALA A 1 103 ? 11.284 -2.435 63.439 1.000 25.885 84 ALA A CA 1
ATOM 657 C C . ALA A 1 103 ? 10.983 -2.366 64.948 1.000 26.161 84 ALA A C 1
ATOM 658 O O . ALA A 1 103 ? 9.836 -2.516 65.374 1.000 28.965 84 ALA A O 1
ATOM 660 N N . ASP A 1 104 ? 11.991 -2.128 65.757 1.000 26.499 85 ASP A N 1
ATOM 661 C CA . ASP A 1 104 ? 11.854 -2.137 67.227 1.000 25.668 85 ASP A CA 1
ATOM 662 C C . ASP A 1 104 ? 11.784 -0.741 67.873 1.000 25.304 85 ASP A C 1
ATOM 663 O O . ASP A 1 104 ? 11.555 -0.612 69.072 1.000 24.643 85 ASP A O 1
ATOM 668 N N . ILE A 1 105 ? 12.022 0.326 67.111 1.000 23.409 86 ILE A N 1
ATOM 669 C CA . ILE A 1 105 ? 11.913 1.680 67.647 1.000 24.316 86 ILE A CA 1
ATOM 670 C C . ILE A 1 105 ? 10.485 2.005 68.085 1.000 27.786 86 ILE A C 1
ATOM 671 O O . ILE A 1 105 ? 9.526 1.640 67.352 1.000 26.587 86 ILE A O 1
ATOM 676 N N . ASP A 1 106 ? 10.315 2.648 69.259 1.000 26.604 87 ASP A N 1
ATOM 677 C CA . ASP A 1 106 ? 8.894 3.009 69.687 1.000 31.495 87 ASP A CA 1
ATOM 678 C C . ASP A 1 106 ? 8.524 4.305 69.005 1.000 27.976 87 ASP A C 1
ATOM 679 O O . ASP A 1 106 ? 8.673 5.400 69.526 1.000 26.999 87 ASP A O 1
ATOM 684 N N . TRP A 1 107 ? 8.099 4.167 67.764 1.000 29.624 88 TRP A N 1
ATOM 685 C CA . TRP A 1 107 ? 7.861 5.313 66.931 1.000 28.154 88 TRP A CA 1
ATOM 686 C C . TRP A 1 107 ? 6.802 6.193 67.550 1.000 31.690 88 TRP A C 1
ATOM 687 O O . TRP A 1 107 ? 7.015 7.390 67.647 1.000 30.052 88 TRP A O 1
ATOM 698 N N . GLN A 1 108 ? 5.673 5.624 67.986 1.000 29.598 89 GLN A N 1
ATOM 699 C CA . GLN A 1 108 ? 4.634 6.457 68.600 1.000 33.793 89 GLN A CA 1
ATOM 700 C C . GLN A 1 108 ? 5.129 7.252 69.811 1.000 28.857 89 GLN A C 1
ATOM 701 O O . GLN A 1 108 ? 4.769 8.424 69.939 1.000 33.065 89 GLN A O 1
ATOM 707 N N . ALA A 1 109 ? 5.852 6.609 70.726 1.000 25.029 90 ALA A N 1
ATOM 708 C CA . ALA A 1 109 ? 6.346 7.302 71.901 1.000 27.121 90 ALA A CA 1
ATOM 709 C C . ALA A 1 109 ? 7.311 8.457 71.463 1.000 29.070 90 ALA A C 1
ATOM 710 O O . ALA A 1 109 ? 7.265 9.536 72.019 1.000 24.642 90 ALA A O 1
ATOM 712 N N . LEU A 1 110 ? 8.166 8.226 70.468 1.000 27.074 91 LEU A N 1
ATOM 713 C CA . LEU A 1 110 ? 9.043 9.317 70.034 1.000 29.743 91 LEU A CA 1
ATOM 714 C C . LEU A 1 110 ? 8.292 10.445 69.350 1.000 25.440 91 LEU A C 1
ATOM 715 O O . LEU A 1 110 ? 8.603 11.623 69.586 1.000 27.703 91 LEU A O 1
ATOM 720 N N . VAL A 1 111 ? 7.335 10.087 68.501 1.000 24.582 92 VAL A N 1
ATOM 721 C CA . VAL A 1 111 ? 6.459 11.083 67.885 1.000 27.200 92 VAL A CA 1
ATOM 722 C C . VAL A 1 111 ? 5.729 11.924 68.960 1.000 28.063 92 VAL A C 1
ATOM 723 O O . VAL A 1 111 ? 5.733 13.146 68.913 1.000 25.309 92 VAL A O 1
ATOM 727 N N . ALA A 1 112 ? 5.142 11.246 69.945 1.000 31.125 93 ALA A N 1
ATOM 728 C CA . ALA A 1 112 ? 4.480 11.914 71.072 1.000 30.081 93 ALA A CA 1
ATOM 729 C C . ALA A 1 112 ? 5.435 12.840 71.817 1.000 30.633 93 ALA A C 1
ATOM 730 O O . ALA A 1 112 ? 5.122 14.006 72.068 1.000 31.248 93 ALA A O 1
ATOM 732 N N . ARG A 1 113 ? 6.654 12.390 72.087 1.000 26.603 94 ARG A N 1
ATOM 733 C CA . ARG A 1 113 ? 7.626 13.248 72.766 1.000 26.933 94 ARG A CA 1
ATOM 734 C C . ARG A 1 113 ? 7.866 14.546 72.041 1.000 23.453 94 ARG A C 1
ATOM 735 O O . ARG A 1 113 ? 8.084 15.593 72.681 1.000 24.733 94 ARG A O 1
ATOM 743 N N . GLN A 1 114 ? 7.902 14.474 70.700 1.000 23.724 95 GLN A N 1
ATOM 744 C CA . GLN A 1 114 ? 8.296 15.627 69.851 1.000 23.131 95 GLN A CA 1
ATOM 745 C C . GLN A 1 114 ? 7.175 16.636 69.624 1.000 27.135 95 GLN A C 1
ATOM 746 O O . GLN A 1 114 ? 7.394 17.656 69.031 1.000 29.175 95 GLN A O 1
ATOM 752 N N . GLN A 1 115 ? 5.961 16.320 70.082 1.000 28.028 96 GLN A N 1
ATOM 753 C CA . GLN A 1 115 ? 4.809 17.207 69.964 1.000 30.894 96 GLN A CA 1
ATOM 754 C C . GLN A 1 115 ? 4.875 18.395 70.939 1.000 35.039 96 GLN A C 1
ATOM 755 O O . GLN A 1 115 ? 4.298 19.429 70.652 1.000 34.683 96 GLN A O 1
ATOM 761 N N . HIS A 1 116 ? 5.637 18.301 72.023 1.000 33.642 97 HIS A N 1
ATOM 762 C CA . HIS A 1 116 ? 5.780 19.405 72.944 1.000 33.101 97 HIS A CA 1
ATOM 763 C C . HIS A 1 116 ? 7.251 19.550 73.343 1.000 31.323 97 HIS A C 1
ATOM 764 O O . HIS A 1 116 ? 7.882 18.600 73.697 1.000 30.029 97 HIS A O 1
ATOM 771 N N . ASP A 1 117 ? 7.782 20.759 73.281 1.000 27.263 98 ASP A N 1
ATOM 772 C CA . ASP A 1 117 ? 9.166 21.037 73.709 1.000 29.126 98 ASP A CA 1
ATOM 773 C C . ASP A 1 117 ? 10.127 20.007 73.054 1.000 27.143 98 ASP A C 1
ATOM 774 O O . ASP A 1 117 ? 10.917 19.360 73.735 1.000 24.697 98 ASP A O 1
ATOM 779 N N . PRO A 1 118 ? 10.094 19.940 71.712 1.000 27.316 99 PRO A N 1
ATOM 780 C CA . PRO A 1 118 ? 10.802 18.885 70.997 1.000 25.148 99 PRO A CA 1
ATOM 781 C C . PRO A 1 118 ? 12.300 18.932 71.220 1.000 21.190 99 PRO A C 1
ATOM 782 O O . PRO A 1 118 ? 12.904 19.988 71.387 1.000 21.509 99 PRO A O 1
ATOM 786 N N . LEU A 1 119 ? 12.855 17.750 71.290 1.000 21.658 100 LEU A N 1
ATOM 787 C CA . LEU A 1 119 ? 14.319 17.598 71.178 1.000 21.943 100 LEU A CA 1
ATOM 788 C C . LEU A 1 119 ? 14.745 18.109 69.785 1.000 21.875 100 LEU A C 1
ATOM 7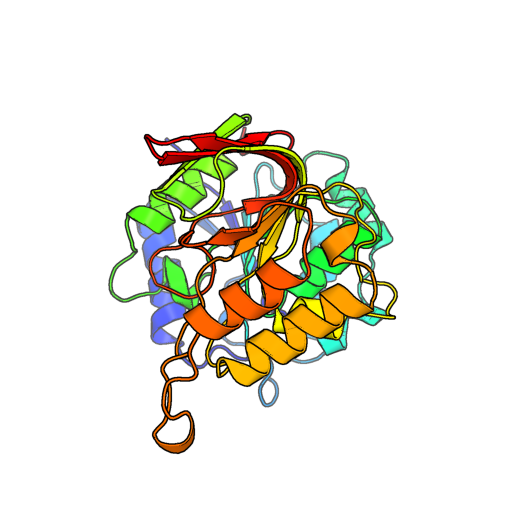89 O O . LEU A 1 119 ? 13.993 18.006 68.833 1.000 21.806 100 LEU A O 1
ATOM 794 N N . LEU A 1 120 ? 15.954 18.621 69.709 1.000 20.375 101 LEU A N 1
ATOM 795 C CA . LEU A 1 120 ? 16.561 19.071 68.460 1.000 21.569 101 LEU A CA 1
ATOM 796 C C . LEU A 1 120 ? 17.583 17.985 68.057 1.000 22.596 101 LEU A C 1
ATOM 797 O O . LEU A 1 120 ? 18.721 17.968 68.515 1.000 20.772 101 LEU A O 1
ATOM 802 N N . ILE A 1 121 ? 17.170 17.148 67.122 1.000 21.786 102 ILE A N 1
ATOM 803 C CA . ILE A 1 121 ? 17.887 15.919 66.802 1.000 22.213 102 ILE A CA 1
ATOM 804 C C . ILE A 1 121 ? 18.633 16.058 65.505 1.000 21.151 102 ILE A C 1
ATOM 805 O O . ILE A 1 121 ? 18.049 16.379 64.505 1.000 20.527 102 ILE A O 1
ATOM 810 N N . CYS A 1 122 ? 19.969 15.896 65.521 1.000 21.445 103 CYS A N 1
ATOM 811 C CA . CYS A 1 122 ? 20.743 16.188 64.374 1.000 19.361 103 CYS A CA 1
ATOM 812 C C . CYS A 1 122 ? 21.748 15.029 64.089 1.000 21.024 103 CYS A C 1
ATOM 813 O O . CYS A 1 122 ? 22.340 14.515 65.007 1.000 19.023 103 CYS A O 1
ATOM 816 N N . GLY A 1 123 ? 21.842 14.620 62.829 1.000 20.740 104 GLY A N 1
ATOM 817 C CA . GLY A 1 123 ? 22.868 13.705 62.367 1.000 18.261 104 GLY A CA 1
ATOM 818 C C . GLY A 1 123 ? 22.728 13.561 60.866 1.000 19.815 104 GLY A C 1
ATOM 819 O O . GLY A 1 123 ? 21.966 14.289 60.211 1.000 18.702 104 GLY A O 1
ATOM 820 N N . HIS A 1 124 ? 23.535 12.704 60.266 1.000 17.906 105 HIS A N 1
ATOM 821 C CA . HIS A 1 124 ? 23.483 12.515 58.793 1.000 17.021 105 HIS A CA 1
ATOM 822 C C . HIS A 1 124 ? 23.925 11.050 58.458 1.000 17.360 105 HIS A C 1
ATOM 823 O O . HIS A 1 124 ? 24.190 10.227 59.349 1.000 19.607 105 HIS A O 1
ATOM 830 N N . SER A 1 125 ? 23.970 10.709 57.193 1.000 18.271 106 SER A N 1
ATOM 831 C CA . SER A 1 125 ? 24.414 9.389 56.818 1.000 17.696 106 SER A CA 1
ATOM 832 C C . SER A 1 125 ? 23.472 8.325 57.224 1.000 18.193 106 SER A C 1
ATOM 833 O O . SER A 1 125 ? 22.195 8.465 56.935 1.000 16.269 106 SER A O 1
ATOM 836 N N . ASP A 1 126 ? 23.943 7.286 57.879 1.000 17.030 107 ASP A N 1
ATOM 837 C CA . ASP A 1 126 ? 23.103 6.203 58.309 1.000 18.544 107 ASP A CA 1
ATOM 838 C C . ASP A 1 126 ? 21.875 6.692 59.058 1.000 21.224 107 ASP A C 1
ATOM 839 O O . ASP A 1 126 ? 20.811 6.103 58.946 1.000 18.885 107 ASP A O 1
ATOM 844 N N . PHE A 1 127 ? 22.034 7.777 59.819 1.000 19.936 108 PHE A N 1
ATOM 845 C CA . PHE A 1 127 ? 20.967 8.268 60.677 1.000 19.121 108 PHE A CA 1
ATOM 846 C C . PHE A 1 127 ? 19.762 8.693 59.865 1.000 20.489 108 PHE A C 1
ATOM 847 O O . PHE A 1 127 ? 18.619 8.759 60.390 1.000 19.891 108 PHE A O 1
ATOM 855 N N . THR A 1 128 ? 19.965 8.968 58.545 1.000 20.709 109 THR A N 1
ATOM 856 C CA . THR A 1 128 ? 18.880 9.266 57.634 1.000 19.722 109 THR A CA 1
ATOM 857 C C . THR A 1 128 ? 17.710 8.349 57.811 1.000 17.965 109 THR A C 1
ATOM 858 O O . THR A 1 128 ? 16.506 8.774 57.789 1.000 19.688 109 THR A O 1
ATOM 862 N N . ALA A 1 129 ? 17.979 7.065 58.005 1.000 18.855 110 ALA A N 1
ATOM 863 C CA . ALA A 1 129 ? 16.892 6.111 58.078 1.000 20.752 110 ALA A CA 1
ATOM 864 C C . ALA A 1 129 ? 15.948 6.350 59.280 1.000 20.109 110 ALA A C 1
ATOM 865 O O . ALA A 1 129 ? 14.743 6.186 59.163 1.000 21.890 110 ALA A O 1
ATOM 867 N N . ILE A 1 130 ? 16.496 6.707 60.425 1.000 22.497 111 ILE A N 1
ATOM 868 C CA . ILE A 1 130 ? 15.723 7.033 61.624 1.000 22.419 111 ILE A CA 1
ATOM 869 C C . ILE A 1 130 ? 14.933 8.321 61.387 1.000 22.472 111 ILE A C 1
ATOM 870 O O . ILE A 1 130 ? 13.717 8.389 61.679 1.000 20.823 111 ILE A O 1
ATOM 875 N N . GLN A 1 131 ? 15.589 9.272 60.743 1.000 22.540 112 GLN A N 1
ATOM 876 C CA . GLN A 1 131 ? 14.970 10.593 60.433 1.000 22.269 112 GLN A CA 1
ATOM 877 C C . GLN A 1 131 ? 13.812 10.340 59.525 1.000 24.124 112 GLN A C 1
ATOM 878 O O . GLN A 1 131 ? 12.726 10.921 59.713 1.000 22.774 112 GLN A O 1
ATOM 884 N N . CYS A 1 132 ? 14.012 9.437 58.545 1.000 22.588 113 CYS A N 1
ATOM 885 C CA . CYS A 1 132 ? 12.945 9.072 57.640 1.000 22.297 113 CYS A CA 1
ATOM 886 C C . CYS A 1 132 ? 11.750 8.438 58.348 1.000 21.959 113 CYS A C 1
ATOM 887 O O . CYS A 1 132 ? 10.589 8.770 58.066 1.000 23.190 113 CYS A O 1
ATOM 890 N N . GLY A 1 133 ? 12.017 7.530 59.278 1.000 21.645 114 GLY A N 1
ATOM 891 C CA . GLY A 1 133 ? 10.956 6.849 59.960 1.000 22.816 114 GLY A CA 1
ATOM 892 C C . GLY A 1 133 ? 10.191 7.836 60.809 1.000 24.694 114 GLY A C 1
ATOM 893 O O . GLY A 1 133 ? 8.977 7.704 60.934 1.000 21.990 114 GLY A O 1
ATOM 894 N N . LEU A 1 134 ? 10.892 8.800 61.400 1.000 22.241 115 LEU A N 1
ATOM 895 C CA . LEU A 1 134 ? 10.189 9.892 62.164 1.000 24.684 115 LEU A CA 1
ATOM 896 C C . LEU A 1 134 ? 9.240 10.728 61.298 1.000 26.248 115 LEU A C 1
ATOM 897 O O . LEU A 1 134 ? 8.078 11.088 61.709 1.000 25.332 115 LEU A O 1
ATOM 902 N N . LEU A 1 135 ? 9.680 10.986 60.069 1.000 23.549 116 LEU A N 1
ATOM 903 C CA . LEU A 1 135 ? 8.841 11.635 59.118 1.000 25.080 116 LEU A CA 1
ATOM 904 C C . LEU A 1 135 ? 7.662 10.827 58.735 1.000 27.773 116 LEU A C 1
ATOM 905 O O . LEU A 1 135 ? 6.568 11.369 58.732 1.000 24.393 116 LEU A O 1
ATOM 910 N N . ALA A 1 136 ? 7.877 9.555 58.372 1.000 29.820 117 ALA A N 1
ATOM 911 C CA . ALA A 1 136 ? 6.789 8.675 57.939 1.000 28.290 117 ALA A CA 1
ATOM 912 C C . ALA A 1 136 ? 5.698 8.526 59.011 1.000 32.345 117 ALA A C 1
ATOM 913 O O . ALA A 1 136 ? 4.524 8.437 58.675 1.000 33.824 117 ALA A O 1
ATOM 915 N N . HIS A 1 137 ? 6.088 8.403 60.287 1.000 32.555 118 HIS A N 1
ATOM 916 C CA . HIS A 1 137 ? 5.131 8.097 61.355 1.000 32.382 118 HIS A CA 1
ATOM 917 C C . HIS A 1 137 ? 4.498 9.362 61.922 1.000 33.575 118 HIS A C 1
ATOM 918 O O . HIS A 1 137 ? 3.366 9.330 62.328 1.000 34.520 118 HIS A O 1
ATOM 925 N N . GLY A 1 138 ? 5.192 10.479 61.990 1.000 33.112 119 GLY A N 1
ATOM 926 C CA . GLY A 1 138 ? 4.584 11.654 62.649 1.000 30.105 119 GLY A CA 1
ATOM 927 C C . GLY A 1 138 ? 4.942 12.984 62.090 1.000 30.493 119 GLY A C 1
ATOM 928 O O . GLY A 1 138 ? 4.737 13.982 62.766 1.000 27.160 119 GLY A O 1
ATOM 929 N N . ASN A 1 139 ? 5.452 13.051 60.843 1.000 28.839 120 ASN A N 1
ATOM 930 C CA . ASN A 1 139 ? 5.964 14.308 60.288 1.000 29.470 120 ASN A CA 1
ATOM 931 C C . ASN A 1 139 ? 6.905 15.061 61.196 1.000 28.590 120 ASN A C 1
ATOM 932 O O . ASN A 1 139 ? 6.904 16.265 61.185 1.000 25.402 120 ASN A O 1
ATOM 937 N N . VAL A 1 140 ? 7.737 14.343 61.934 1.000 23.328 121 VAL A N 1
ATOM 938 C CA . VAL A 1 140 ? 8.585 14.889 62.961 1.000 23.749 121 VAL A CA 1
ATOM 939 C C . VAL A 1 140 ? 9.886 15.414 62.315 1.000 24.085 121 VAL A C 1
ATOM 940 O O . VAL A 1 140 ? 10.586 14.695 61.572 1.000 22.938 121 VAL A O 1
ATOM 944 N N . ILE A 1 141 ? 10.185 16.658 62.593 1.000 22.055 122 ILE A N 1
ATOM 945 C CA . ILE A 1 141 ? 11.232 17.360 61.953 1.000 20.179 122 ILE A CA 1
ATOM 946 C C . ILE A 1 141 ? 12.469 17.049 62.731 1.000 19.566 122 ILE A C 1
ATOM 947 O O . ILE A 1 141 ? 12.497 17.150 63.977 1.000 21.497 122 ILE A O 1
ATOM 952 N N . THR A 1 142 ? 13.537 16.794 61.982 1.000 19.136 123 THR A N 1
ATOM 953 C CA . THR A 1 142 ? 14.870 16.576 62.533 1.000 19.310 123 THR A CA 1
ATOM 954 C C . THR A 1 142 ? 15.854 17.142 61.597 1.000 19.654 123 THR A C 1
ATOM 955 O O . THR A 1 142 ? 15.487 17.569 60.506 1.000 20.904 123 THR A O 1
ATOM 959 N N . PHE A 1 143 ? 17.128 17.224 62.032 1.000 20.165 124 PHE A N 1
ATOM 960 C CA . PHE A 1 143 ? 18.125 17.975 61.286 1.000 20.201 124 PHE A CA 1
ATOM 961 C C . PHE A 1 143 ? 19.148 17.097 60.597 1.000 20.148 124 PHE A C 1
ATOM 962 O O . PHE A 1 143 ? 19.775 16.286 61.290 1.000 19.467 124 PHE A O 1
ATOM 970 N N . SER A 1 144 ? 19.279 17.218 59.273 1.000 18.529 125 SER A N 1
ATOM 971 C CA . SER A 1 144 ? 20.312 16.513 58.548 1.000 17.701 125 SER A CA 1
ATOM 972 C C . SER A 1 144 ? 21.478 17.445 58.555 1.000 18.126 125 SER A C 1
ATOM 973 O O . SER A 1 144 ? 21.499 18.523 57.854 1.000 20.291 125 SER A O 1
ATOM 976 N N . GLY A 1 145 ? 22.460 17.103 59.362 1.000 21.885 126 GLY A N 1
ATOM 977 C CA . GLY A 1 145 ? 23.573 17.949 59.521 1.000 22.418 126 GLY A CA 1
ATOM 978 C C . GLY A 1 145 ? 24.689 17.260 60.283 1.000 22.355 126 GLY A C 1
ATOM 979 O O . GLY A 1 145 ? 24.718 16.029 60.320 1.000 21.580 126 GLY A O 1
ATOM 980 N N . PRO A 1 146 ? 25.582 18.043 60.938 1.000 23.352 127 PRO A N 1
ATOM 981 C CA . PRO A 1 146 ? 26.844 17.468 61.464 1.000 22.523 127 PRO A CA 1
ATOM 982 C C . PRO A 1 146 ? 26.723 16.501 62.589 1.000 22.438 127 PRO A C 1
ATOM 983 O O . PRO A 1 146 ? 25.698 16.461 63.284 1.000 21.513 127 PRO A O 1
ATOM 987 N N . MET A 1 147 ? 27.719 15.618 62.710 1.000 18.810 128 MET A N 1
ATOM 988 C CA . MET A 1 147 ? 27.753 14.638 63.774 1.000 20.029 128 MET A CA 1
ATOM 989 C C . MET A 1 147 ? 29.024 14.829 64.526 1.000 18.916 128 MET A C 1
ATOM 990 O O . MET A 1 147 ? 29.883 15.627 64.125 1.000 21.662 128 MET A O 1
ATOM 995 N N . LEU A 1 148 ? 29.102 14.146 65.665 1.000 23.069 129 LEU A N 1
ATOM 996 C CA . LEU A 1 148 ? 30.184 14.421 66.637 1.000 21.258 129 LEU A CA 1
ATOM 997 C C . LEU A 1 148 ? 31.520 14.191 65.989 1.000 23.602 129 LEU A C 1
ATOM 998 O O . LEU A 1 148 ? 32.407 15.050 66.041 1.000 23.269 129 LEU A O 1
ATOM 1003 N N . VAL A 1 149 ? 31.681 13.030 65.379 1.000 26.465 130 VAL A N 1
ATOM 1004 C CA . VAL A 1 149 ? 33.081 12.596 65.034 1.000 26.061 130 VAL A CA 1
ATOM 1005 C C . VAL A 1 149 ? 33.565 13.267 63.804 1.000 24.480 130 VAL A C 1
ATOM 1006 O O . VAL A 1 149 ? 34.659 13.868 63.781 1.000 24.635 130 VAL A O 1
ATOM 1010 N N . ALA A 1 150 ? 32.763 13.170 62.750 1.000 22.913 131 ALA A N 1
ATOM 1011 C CA . ALA A 1 150 ? 33.196 13.712 61.433 1.000 23.853 131 ALA A CA 1
ATOM 1012 C C . ALA A 1 150 ? 33.321 15.245 61.401 1.000 23.757 131 ALA A C 1
ATOM 1013 O O . ALA A 1 150 ? 34.177 15.810 60.699 1.000 23.879 131 ALA A O 1
ATOM 1015 N N . ASN A 1 151 ? 32.387 15.927 62.072 1.000 23.953 132 ASN A N 1
ATOM 1016 C CA . ASN A 1 151 ? 32.306 17.372 62.026 1.000 23.455 132 ASN A CA 1
ATOM 1017 C C . ASN A 1 151 ? 32.919 18.092 63.287 1.000 23.771 132 ASN A C 1
ATOM 1018 O O . ASN A 1 151 ? 33.903 18.794 63.136 1.000 28.344 132 ASN A O 1
ATOM 1023 N N . PHE A 1 152 ? 32.395 17.833 64.497 1.000 23.600 133 PHE A N 1
ATOM 1024 C CA . PHE A 1 152 ? 32.869 18.531 65.672 1.000 23.235 133 PHE A CA 1
ATOM 1025 C C . PHE A 1 152 ? 34.249 18.026 66.071 1.000 27.211 133 PHE A C 1
ATOM 1026 O O . PHE A 1 152 ? 34.986 18.748 66.711 1.000 28.307 133 PHE A O 1
ATOM 1034 N N . GLY A 1 153 ? 34.583 16.796 65.671 1.000 27.468 134 GLY A N 1
ATOM 1035 C CA . GLY A 1 153 ? 35.806 16.155 66.073 1.000 27.669 134 GLY A CA 1
ATOM 1036 C C . GLY A 1 153 ? 36.854 16.181 65.007 1.000 29.624 134 GLY A C 1
ATOM 1037 O O . GLY A 1 153 ? 37.872 15.525 65.163 1.000 31.710 134 GLY A O 1
ATOM 1038 N N . ALA A 1 154 ? 36.637 16.879 63.910 1.000 28.125 135 ALA A N 1
ATOM 1039 C CA . ALA A 1 154 ? 37.674 16.982 62.872 1.000 30.241 135 ALA A CA 1
ATOM 1040 C C . ALA A 1 154 ? 38.894 17.746 63.423 1.000 35.924 135 ALA A C 1
ATOM 1041 O O . ALA A 1 154 ? 38.802 18.366 64.498 1.000 34.257 135 ALA A O 1
ATOM 1043 N N . ASP A 1 155 ? 40.019 17.710 62.708 1.000 36.674 136 ASP A N 1
ATOM 1044 C CA . ASP A 1 155 ? 41.245 18.427 63.178 1.000 42.893 136 ASP A CA 1
ATOM 1045 C C . ASP A 1 155 ? 40.915 19.894 63.406 1.000 47.901 136 ASP A C 1
ATOM 1046 O O . ASP A 1 155 ? 41.126 20.423 64.511 1.000 50.605 136 ASP A O 1
ATOM 1051 N N . GLU A 1 156 ? 40.288 20.519 62.412 1.000 41.892 137 GLU A N 1
ATOM 1052 C CA . GLU A 1 156 ? 39.693 21.861 62.610 1.000 47.323 137 GLU A CA 1
ATOM 1053 C C . GLU A 1 156 ? 38.194 21.756 62.469 1.000 39.865 137 GLU A C 1
ATOM 1054 O O . GLU A 1 156 ? 37.697 21.014 61.591 1.000 36.527 137 GLU A O 1
ATOM 1060 N N . LEU A 1 157 ? 37.479 22.468 63.314 1.000 36.586 138 LEU A N 1
ATOM 1061 C CA . LEU A 1 157 ? 36.031 22.624 63.089 1.000 37.966 138 LEU A CA 1
ATOM 1062 C C . LEU A 1 157 ? 35.820 23.541 61.900 1.000 36.927 138 LEU A C 1
ATOM 1063 O O . LEU A 1 157 ? 36.171 24.671 61.948 1.000 39.413 138 LEU A O 1
ATOM 1068 N N . ASN A 1 158 ? 35.229 23.045 60.830 1.000 29.949 139 ASN A N 1
ATOM 1069 C CA . ASN A 1 158 ? 34.883 23.880 59.689 1.000 28.017 139 ASN A CA 1
ATOM 1070 C C . ASN A 1 158 ? 33.872 25.004 60.020 1.000 29.180 139 ASN A C 1
ATOM 1071 O O . ASN A 1 158 ? 32.740 24.758 60.479 1.000 25.101 139 ASN A O 1
ATOM 1076 N N . ALA A 1 159 ? 34.250 26.247 59.707 1.000 27.656 140 ALA A N 1
ATOM 1077 C CA . ALA A 1 159 ? 33.479 27.421 60.118 1.000 29.251 140 ALA A CA 1
ATOM 1078 C C . ALA A 1 159 ? 32.192 27.507 59.354 1.000 25.968 140 ALA A C 1
ATOM 1079 O O . ALA A 1 159 ? 31.207 27.965 59.899 1.000 26.378 140 ALA A O 1
ATOM 1081 N N . PHE A 1 160 ? 32.206 27.113 58.071 1.000 25.242 141 PHE A N 1
ATOM 1082 C CA . PHE A 1 160 ? 30.984 27.128 57.262 1.000 26.103 141 PHE A CA 1
ATOM 1083 C C . PHE A 1 160 ? 29.944 26.193 57.913 1.000 23.099 141 PHE A C 1
ATOM 1084 O O . PHE A 1 160 ? 28.766 26.544 58.089 1.000 24.690 141 PHE A O 1
ATOM 1092 N N . THR A 1 161 ? 30.378 24.980 58.211 1.000 25.111 142 THR A N 1
ATOM 1093 C CA . THR A 1 161 ? 29.460 23.984 58.847 1.000 23.902 142 THR A CA 1
ATOM 1094 C C . THR A 1 161 ? 28.944 24.447 60.233 1.000 25.703 142 THR A C 1
ATOM 1095 O O . THR A 1 161 ? 27.735 24.465 60.501 1.000 23.042 142 THR A O 1
ATOM 1099 N N . GLU A 1 162 ? 29.872 24.893 61.050 1.000 25.811 143 GLU A N 1
ATOM 1100 C CA . GLU A 1 162 ? 29.511 25.495 62.365 1.000 26.128 143 GLU A CA 1
ATOM 1101 C C . GLU A 1 162 ? 28.485 26.573 62.252 1.000 25.612 143 GLU A C 1
ATOM 1102 O O . GLU A 1 162 ? 27.434 26.525 62.934 1.000 25.281 143 GLU A O 1
ATOM 1108 N N . HIS A 1 163 ? 28.729 27.524 61.331 1.000 25.971 144 HIS A N 1
ATOM 1109 C CA . HIS A 1 163 ? 27.821 28.625 61.140 1.000 26.653 144 HIS A CA 1
ATOM 1110 C C . HIS A 1 163 ? 26.436 28.136 60.783 1.000 25.911 144 HIS A C 1
ATOM 1111 O O . HIS A 1 163 ? 25.429 28.656 61.278 1.000 25.059 144 HIS A O 1
ATOM 1118 N N . HIS A 1 164 ? 26.385 27.204 59.813 1.000 22.790 145 HIS A N 1
ATOM 1119 C CA . HIS A 1 164 ? 25.089 26.741 59.309 1.000 22.138 145 HIS A CA 1
ATOM 1120 C C . HIS A 1 164 ? 24.321 25.864 60.269 1.000 20.722 145 HIS A C 1
ATOM 1121 O O . HIS A 1 164 ? 23.090 25.771 60.194 1.000 22.967 145 HIS A O 1
ATOM 1128 N N . PHE A 1 165 ? 25.032 25.151 61.117 1.000 23.128 146 PHE A N 1
ATOM 1129 C CA . PHE A 1 165 ? 24.386 24.399 62.206 1.000 22.774 146 PHE A CA 1
ATOM 1130 C C . PHE A 1 165 ? 23.604 25.316 63.181 1.000 21.914 146 PHE A C 1
ATOM 1131 O O . PHE A 1 165 ? 22.340 25.192 63.394 1.000 21.985 146 PHE A O 1
ATOM 1139 N N . TRP A 1 166 ? 24.308 26.316 63.688 1.000 24.139 147 TRP A N 1
ATOM 1140 C CA . TRP A 1 166 ? 23.722 27.269 64.698 1.000 25.416 147 TRP A CA 1
ATOM 1141 C C . TRP A 1 166 ? 22.718 28.190 64.029 1.000 26.137 147 TRP A C 1
ATOM 1142 O O . TRP A 1 166 ? 21.698 28.526 64.626 1.000 26.378 147 TRP A O 1
ATOM 1153 N N . LEU A 1 167 ? 22.936 28.473 62.728 1.000 27.193 148 LEU A N 1
ATOM 1154 C CA . LEU A 1 167 ? 22.008 29.216 61.932 1.000 24.210 148 LEU A CA 1
ATOM 1155 C C . LEU A 1 167 ? 20.685 28.505 61.956 1.000 24.068 148 LEU A C 1
ATOM 1156 O O . LEU A 1 167 ? 19.683 29.138 62.145 1.000 21.260 148 LEU A O 1
ATOM 1161 N N . ALA A 1 168 ? 20.638 27.218 61.634 1.000 23.988 149 ALA A N 1
ATOM 1162 C CA . ALA A 1 168 ? 19.299 26.510 61.604 1.000 22.547 149 ALA A CA 1
ATOM 1163 C C . ALA A 1 168 ? 18.670 26.398 62.977 1.000 22.405 149 ALA A C 1
ATOM 1164 O O . ALA A 1 168 ? 17.459 26.527 63.128 1.000 25.781 149 ALA A O 1
ATOM 1166 N N . LEU A 1 169 ? 19.464 25.959 63.929 1.000 25.257 150 LEU A N 1
ATOM 1167 C CA . LEU A 1 169 ? 18.937 25.705 65.291 1.000 24.929 150 LEU A CA 1
ATOM 1168 C C . LEU A 1 169 ? 18.499 26.930 66.068 1.000 26.612 150 LEU A C 1
ATOM 1169 O O . LEU A 1 169 ? 17.678 26.799 66.967 1.000 29.057 150 LEU A O 1
ATOM 1174 N N . ARG A 1 170 ? 19.022 28.099 65.719 1.000 27.022 151 ARG A N 1
ATOM 1175 C CA . ARG A 1 170 ? 18.663 29.346 66.438 1.000 29.187 151 ARG A CA 1
ATOM 1176 C C . ARG A 1 170 ? 17.667 30.254 65.734 1.000 29.940 151 ARG A C 1
ATOM 1177 O O . ARG A 1 170 ? 17.234 31.217 66.325 1.000 34.309 151 ARG A O 1
ATOM 1185 N N . ASN A 1 171 ? 17.366 30.024 64.457 1.000 25.439 152 ASN A N 1
ATOM 1186 C CA . ASN A 1 171 ? 16.483 30.906 63.677 1.000 26.691 152 ASN A CA 1
ATOM 1187 C C . ASN A 1 171 ? 15.258 30.217 63.105 1.000 27.053 152 ASN A C 1
ATOM 1188 O O . ASN A 1 171 ? 15.367 29.272 62.301 1.000 25.218 152 ASN A O 1
ATOM 1193 N N . GLU A 1 172 ? 14.080 30.711 63.469 1.000 26.547 153 GLU A N 1
ATOM 1194 C CA . GLU A 1 172 ? 12.821 30.107 63.037 1.000 30.087 153 GLU A CA 1
ATOM 1195 C C . GLU A 1 172 ? 12.625 30.168 61.536 1.000 26.725 153 GLU A C 1
ATOM 1196 O O . GLU A 1 172 ? 11.922 29.340 60.975 1.000 26.997 153 GLU A O 1
ATOM 1202 N N . THR A 1 173 ? 13.174 31.211 60.925 1.000 26.857 154 THR A N 1
ATOM 1203 C CA . THR A 1 173 ? 13.254 31.276 59.491 1.000 25.021 154 THR A CA 1
ATOM 1204 C C . THR A 1 173 ? 14.677 31.587 59.170 1.000 25.156 154 THR A C 1
ATOM 1205 O O . THR A 1 173 ? 15.204 32.471 59.766 1.000 27.631 154 THR A O 1
ATOM 1209 N N . PHE A 1 174 ? 15.285 30.886 58.189 1.000 23.288 155 PHE A N 1
ATOM 1210 C CA . PHE A 1 174 ? 16.636 31.173 57.762 1.000 22.641 155 PHE A CA 1
ATOM 1211 C C . PHE A 1 174 ? 16.811 30.855 56.297 1.000 24.581 155 PHE A C 1
ATOM 1212 O O . PHE A 1 174 ? 16.009 30.112 55.726 1.000 24.607 155 PHE A O 1
ATOM 1220 N N . THR A 1 175 ? 17.872 31.412 55.720 1.000 23.794 156 THR A N 1
ATOM 1221 C CA . THR A 1 175 ? 18.129 31.315 54.297 1.000 24.073 156 THR A CA 1
ATOM 1222 C C . THR A 1 175 ? 19.501 30.786 54.023 1.000 25.290 156 THR A C 1
ATOM 1223 O O . THR A 1 175 ? 20.482 31.222 54.625 1.000 28.721 156 THR A O 1
ATOM 1227 N N . ILE A 1 176 ? 19.589 29.794 53.135 1.000 23.468 157 ILE A N 1
ATOM 1228 C CA . ILE A 1 176 ? 20.915 29.329 52.722 1.000 26.997 157 ILE A CA 1
ATOM 1229 C C . ILE A 1 176 ? 21.125 29.840 51.321 1.000 24.242 157 ILE A C 1
ATOM 1230 O O . ILE A 1 176 ? 20.240 29.874 50.550 1.000 23.226 157 ILE A O 1
ATOM 1235 N N . GLU A 1 177 ? 22.336 30.177 50.966 1.000 27.190 158 GLU A N 1
ATOM 1236 C CA . GLU A 1 177 ? 22.556 30.558 49.593 1.000 31.822 158 GLU A CA 1
ATOM 1237 C C . GLU A 1 177 ? 23.846 29.994 49.059 1.000 29.619 158 GLU A C 1
ATOM 1238 O O . GLU A 1 177 ? 24.785 29.721 49.796 1.000 29.320 158 GLU A O 1
ATOM 1244 N N . TRP A 1 178 ? 23.833 29.817 47.745 1.000 28.718 159 TRP A N 1
ATOM 1245 C CA . TRP A 1 178 ? 24.939 29.187 47.057 1.000 28.486 159 TRP A CA 1
ATOM 1246 C C . TRP A 1 178 ? 24.763 29.450 45.607 1.000 24.909 159 TRP A C 1
ATOM 1247 O O . TRP A 1 178 ? 23.691 29.808 45.135 1.000 29.710 159 TRP A O 1
ATOM 1258 N N . GLN A 1 179 ? 25.835 29.287 44.888 1.000 29.680 160 GLN A N 1
ATOM 1259 C CA . GLN A 1 179 ? 25.829 29.436 43.427 1.000 31.088 160 GLN A CA 1
ATOM 1260 C C . GLN A 1 179 ? 25.395 28.085 42.806 1.000 34.423 160 GLN A C 1
ATOM 1261 O O . GLN A 1 179 ? 26.23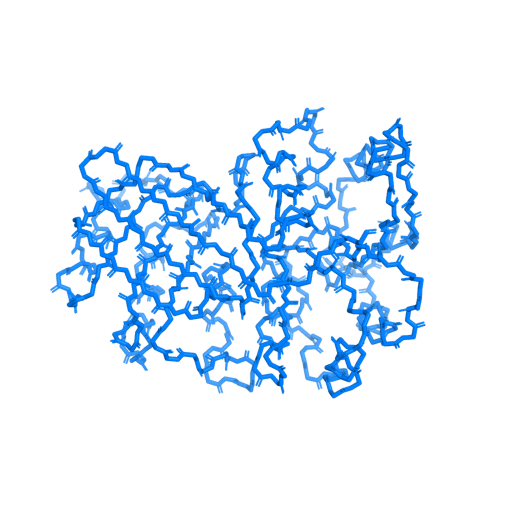4 27.320 42.422 1.000 36.847 160 GLN A O 1
ATOM 1267 N N . GLY A 1 180 ? 24.093 27.783 42.768 1.000 28.992 161 GLY A N 1
ATOM 1268 C CA . GLY A 1 180 ? 23.640 26.490 42.280 1.000 29.014 161 GLY A CA 1
ATOM 1269 C C . GLY A 1 180 ? 23.541 26.537 40.758 1.000 26.152 161 GLY A C 1
ATOM 1270 O O . GLY A 1 180 ? 23.406 27.590 40.191 1.000 28.614 161 GLY A O 1
ATOM 1271 N N . GLU A 1 181 ? 23.591 25.378 40.125 1.000 25.191 162 GLU A N 1
ATOM 1272 C CA . GLU A 1 181 ? 23.364 25.235 38.667 1.000 25.616 162 GLU A CA 1
ATOM 1273 C C . GLU A 1 181 ? 22.054 24.596 38.384 1.000 25.633 162 GLU A C 1
ATOM 1274 O O . GLU A 1 181 ? 21.724 23.547 38.951 1.000 27.105 162 GLU A O 1
ATOM 1280 N N . GLY A 1 182 ? 21.296 25.214 37.509 1.000 25.185 163 GLY A N 1
ATOM 1281 C CA . GLY A 1 182 ? 19.942 24.717 37.134 1.000 25.612 163 GLY A CA 1
ATOM 1282 C C . GLY A 1 182 ? 19.081 25.774 36.546 1.000 26.430 163 GLY A C 1
ATOM 1283 O O . GLY A 1 182 ? 19.517 26.883 36.382 1.000 27.652 163 GLY A O 1
ATOM 1284 N N . PRO A 1 183 ? 17.844 25.445 36.240 1.000 26.468 164 PRO A N 1
ATOM 1285 C CA . PRO A 1 183 ? 17.034 26.494 35.716 1.000 28.150 164 PRO A CA 1
ATOM 1286 C C . PRO A 1 183 ? 16.687 27.608 36.732 1.000 31.733 164 PRO A C 1
ATOM 1287 O O . PRO A 1 183 ? 16.575 27.337 37.952 1.000 28.695 164 PRO A O 1
ATOM 1291 N N . THR A 1 184 ? 16.378 28.798 36.223 1.000 26.404 165 THR A N 1
ATOM 1292 C CA . THR A 1 184 ? 15.874 29.887 37.071 1.000 27.658 165 THR A CA 1
ATOM 1293 C C . THR A 1 184 ? 14.478 29.457 37.388 1.000 30.764 165 THR A C 1
ATOM 1294 O O . THR A 1 184 ? 13.814 28.920 36.523 1.000 33.598 165 THR A O 1
ATOM 1298 N N . CYS A 1 185 ? 14.108 29.496 38.673 1.000 27.451 166 CYS A N 1
ATOM 1299 C CA . CYS A 1 185 ? 12.872 28.900 39.106 1.000 26.997 166 CYS A CA 1
ATOM 1300 C C . CYS A 1 185 ? 12.565 29.310 40.532 1.000 25.755 166 CYS A C 1
ATOM 1301 O O . CYS A 1 185 ? 13.413 29.728 41.295 1.000 24.745 166 CYS A O 1
ATOM 1304 N N . ARG A 1 186 ? 11.304 29.145 40.870 1.000 25.936 167 ARG A N 1
ATOM 1305 C CA . ARG A 1 186 ? 10.869 29.191 42.272 1.000 31.951 167 ARG A CA 1
ATOM 1306 C C . ARG A 1 186 ? 10.050 27.945 42.553 1.000 29.138 167 ARG A C 1
ATOM 1307 O O . ARG A 1 186 ? 9.165 27.623 41.779 1.000 31.076 167 ARG A O 1
ATOM 1315 N N . ALA A 1 187 ? 10.299 27.305 43.708 1.000 27.981 168 ALA A N 1
ATOM 1316 C CA . ALA A 1 187 ? 9.511 26.107 44.130 1.000 28.782 168 ALA A CA 1
ATOM 1317 C C . ALA A 1 187 ? 9.391 26.100 45.643 1.000 25.646 168 ALA A C 1
ATOM 1318 O O . ALA A 1 187 ? 10.279 26.540 46.319 1.000 29.269 168 ALA A O 1
ATOM 1320 N N . GLU A 1 188 ? 8.264 25.616 46.114 1.000 26.839 169 GLU A N 1
ATOM 1321 C CA . GLU A 1 188 ? 7.864 25.641 47.516 1.000 33.599 169 GLU A CA 1
ATOM 1322 C C . GLU A 1 188 ? 7.240 24.284 47.912 1.000 26.521 169 GLU A C 1
ATOM 1323 O O . GLU A 1 188 ? 6.479 23.684 47.144 1.000 29.207 169 GLU A O 1
ATOM 1329 N N . GLY A 1 189 ? 7.581 23.790 49.102 1.000 25.139 170 GLY A N 1
ATOM 1330 C CA . GLY A 1 189 ? 7.077 22.528 49.599 1.000 25.080 170 GLY A CA 1
ATOM 1331 C C . GLY A 1 189 ? 7.900 21.985 50.788 1.000 25.504 170 GLY A C 1
ATOM 1332 O O . GLY A 1 189 ? 8.813 22.660 51.258 1.000 23.766 170 GLY A O 1
ATOM 1333 N N . THR A 1 190 ? 7.583 20.774 51.233 1.000 24.483 171 THR A N 1
ATOM 1334 C CA . THR A 1 190 ? 8.219 20.185 52.413 1.000 22.008 171 THR A CA 1
ATOM 1335 C C . THR A 1 190 ? 9.611 19.741 52.033 1.000 21.837 171 THR A C 1
ATOM 1336 O O . THR A 1 190 ? 9.761 19.048 51.045 1.000 25.217 171 THR A O 1
ATOM 1340 N N . LEU A 1 191 ? 10.598 20.207 52.790 1.000 21.296 172 LEU A N 1
ATOM 1341 C CA . LEU A 1 191 ? 12.004 19.832 52.612 1.000 21.631 172 LEU A CA 1
ATOM 1342 C C . LEU A 1 191 ? 12.188 18.383 53.112 1.000 22.302 172 LEU A C 1
ATOM 1343 O O . LEU A 1 191 ? 11.750 18.035 54.223 1.000 23.336 172 LEU A O 1
ATOM 1348 N N . TRP A 1 192 ? 12.747 17.496 52.289 1.000 23.128 173 TRP A N 1
ATOM 1349 C CA . TRP A 1 192 ? 13.056 16.152 52.778 1.000 21.890 173 TRP A CA 1
ATOM 1350 C C . TRP A 1 192 ? 14.314 15.578 52.064 1.000 22.366 173 TRP A C 1
ATOM 1351 O O . TRP A 1 192 ? 14.859 16.269 51.166 1.000 18.764 173 TRP A O 1
ATOM 1362 N N . GLY A 1 193 ? 14.702 14.369 52.454 1.000 20.735 174 GLY A N 1
ATOM 1363 C CA . GLY A 1 193 ? 15.841 13.669 51.856 1.000 20.154 174 GLY A CA 1
ATOM 1364 C C . GLY A 1 193 ? 16.952 13.337 52.795 1.000 20.143 174 GLY A C 1
ATOM 1365 O O . GLY A 1 193 ? 16.707 12.809 53.888 1.000 19.000 174 GLY A O 1
ATOM 1366 N N . GLY A 1 194 ? 18.181 13.607 52.378 1.000 20.969 175 GLY A N 1
ATOM 1367 C CA . GLY A 1 194 ? 19.345 13.145 53.121 1.000 20.530 175 GLY A CA 1
ATOM 1368 C C . GLY A 1 194 ? 20.235 12.225 52.298 1.000 19.538 175 GLY A C 1
ATOM 1369 O O . GLY A 1 194 ? 20.391 12.448 51.079 1.000 19.495 175 GLY A O 1
ATOM 1370 N N . ASN A 1 195 ? 20.802 11.214 52.954 1.000 19.485 176 ASN A N 1
ATOM 1371 C CA . ASN A 1 195 ? 21.722 10.277 52.294 1.000 19.178 176 ASN A CA 1
ATOM 1372 C C . ASN A 1 195 ? 20.973 9.445 51.275 1.000 17.788 176 ASN A C 1
ATOM 1373 O O . ASN A 1 195 ? 19.968 8.792 51.578 1.000 17.253 176 ASN A O 1
ATOM 1378 N N . LEU A 1 196 ? 21.424 9.496 50.055 1.000 18.648 177 LEU A N 1
ATOM 1379 C CA . LEU A 1 196 ? 20.735 8.794 48.967 1.000 19.426 177 LEU A CA 1
ATOM 1380 C C . LEU A 1 196 ? 20.612 7.269 49.145 1.000 18.253 177 LEU A C 1
ATOM 1381 O O . LEU A 1 196 ? 19.530 6.699 48.998 1.000 17.217 177 LEU A O 1
ATOM 1386 N N . ALA A 1 197 ? 21.724 6.623 49.459 1.000 17.635 178 ALA A N 1
ATOM 1387 C CA . ALA A 1 197 ? 21.700 5.173 49.679 1.000 19.194 178 ALA A CA 1
ATOM 1388 C C . ALA A 1 197 ? 20.731 4.824 50.779 1.000 19.007 178 ALA A C 1
ATOM 1389 O O . ALA A 1 197 ? 19.984 3.826 50.666 1.000 20.214 178 ALA A O 1
ATOM 1391 N N . MET A 1 198 ? 20.694 5.617 51.894 1.000 17.659 179 MET A N 1
ATOM 1392 C CA . MET A 1 198 ? 19.773 5.243 52.965 1.000 17.324 179 MET A CA 1
ATOM 1393 C C . MET A 1 198 ? 18.336 5.432 52.503 1.000 18.321 179 MET A C 1
ATOM 1394 O O . MET A 1 198 ? 17.468 4.613 52.852 1.000 19.268 179 MET A O 1
ATOM 1399 N N . LEU A 1 199 ? 18.082 6.446 51.698 1.000 19.538 180 LEU A N 1
ATOM 1400 C CA . LEU A 1 199 ? 16.659 6.711 51.252 1.000 20.551 180 LEU A CA 1
ATOM 1401 C C . LEU A 1 199 ? 16.183 5.548 50.377 1.000 20.515 180 LEU A C 1
ATOM 1402 O O . LEU A 1 199 ? 15.131 4.995 50.602 1.000 20.326 180 LEU A O 1
ATOM 1407 N N . ILE A 1 200 ? 17.058 5.124 49.453 1.000 19.950 181 ILE A N 1
ATOM 1408 C CA . ILE A 1 200 ? 16.844 3.975 48.600 1.000 19.490 181 ILE A CA 1
ATOM 1409 C C . ILE A 1 200 ? 16.523 2.680 49.442 1.000 21.078 181 ILE A C 1
ATOM 1410 O O . ILE A 1 200 ? 15.514 1.927 49.181 1.000 19.192 181 ILE A O 1
ATOM 1415 N N . SER A 1 201 ? 17.263 2.510 50.531 1.000 19.328 182 SER A N 1
ATOM 1416 C CA . SER A 1 201 ? 17.136 1.311 51.355 1.000 18.771 182 SER A CA 1
ATOM 1417 C C . SER A 1 201 ? 15.756 1.181 52.055 1.000 19.156 182 SER A C 1
ATOM 1418 O O . SER A 1 201 ? 15.457 0.135 52.572 1.000 18.739 182 SER A O 1
ATOM 1421 N N . LEU A 1 202 ? 14.975 2.248 52.025 1.000 19.771 183 LEU A N 1
ATOM 1422 C CA . LEU A 1 202 ? 13.652 2.332 52.667 1.000 19.200 183 LEU A CA 1
ATOM 1423 C C . LEU A 1 202 ? 12.504 2.190 51.699 1.000 20.525 183 LEU A C 1
ATOM 1424 O O . LEU A 1 202 ? 11.333 2.104 52.147 1.000 22.347 183 LEU A O 1
ATOM 1429 N N . ILE A 1 203 ? 12.752 2.230 50.396 1.000 20.780 184 ILE A N 1
ATOM 1430 C CA . ILE A 1 203 ? 11.666 2.110 49.413 1.000 21.408 184 ILE A CA 1
ATOM 1431 C C . ILE A 1 203 ? 10.923 0.809 49.636 1.000 22.260 184 ILE A C 1
ATOM 1432 O O . ILE A 1 203 ? 11.549 -0.222 49.878 1.000 21.276 184 ILE A O 1
ATOM 1437 N N . GLY A 1 204 ? 9.577 0.870 49.694 1.000 20.128 185 GLY A N 1
ATOM 1438 C CA . GLY A 1 204 ? 8.787 -0.302 49.943 1.000 23.190 185 GLY A CA 1
ATOM 1439 C C . GLY A 1 204 ? 8.569 -0.632 51.402 1.000 22.366 185 GLY A C 1
ATOM 1440 O O . GLY A 1 204 ? 7.802 -1.528 51.693 1.000 24.542 185 GLY A O 1
ATOM 1441 N N . THR A 1 205 ? 9.190 0.099 52.324 1.000 22.360 186 THR A N 1
ATOM 1442 C CA . THR A 1 205 ? 9.152 -0.228 53.758 1.000 22.175 186 THR A CA 1
ATOM 1443 C C . THR A 1 205 ? 8.286 0.766 54.491 1.000 20.935 186 THR A C 1
ATOM 1444 O O . THR A 1 205 ? 7.942 1.792 53.951 1.000 24.240 186 THR A O 1
ATOM 1448 N N . PRO A 1 206 ? 7.981 0.493 55.760 1.000 25.377 187 PRO A N 1
ATOM 1449 C CA . PRO A 1 206 ? 7.065 1.419 56.466 1.000 25.620 187 PRO A CA 1
ATOM 1450 C C . PRO A 1 206 ? 7.683 2.800 56.787 1.000 29.092 187 PRO A C 1
ATOM 1451 O O . PRO A 1 206 ? 6.971 3.701 57.193 1.000 28.698 187 PRO A O 1
ATOM 1455 N N . TRP A 1 207 ? 9.002 2.950 56.648 1.000 26.574 188 TRP A N 1
ATOM 1456 C CA . TRP A 1 207 ? 9.717 4.151 57.048 1.000 26.700 188 TRP A CA 1
ATOM 1457 C C . TRP A 1 207 ? 10.067 5.067 55.894 1.000 24.544 188 TRP A C 1
ATOM 1458 O O . TRP A 1 207 ? 10.657 6.075 56.109 1.000 26.716 188 TRP A O 1
ATOM 1469 N N . MET A 1 208 ? 9.667 4.723 54.672 1.000 24.676 189 MET A N 1
ATOM 1470 C CA . MET A 1 208 ? 9.744 5.639 53.552 1.000 23.990 189 MET A CA 1
ATOM 1471 C C . MET A 1 208 ? 8.702 6.764 53.666 1.000 24.460 189 MET A C 1
ATOM 1472 O O . MET A 1 208 ? 7.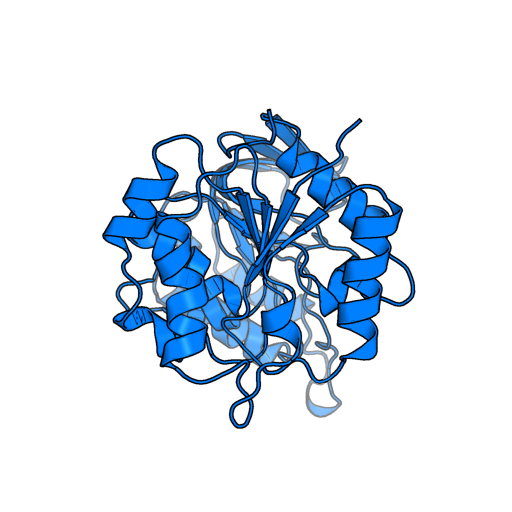507 6.506 53.693 1.000 26.365 189 MET A O 1
ATOM 1477 N N . PRO A 1 209 ? 9.145 8.022 53.725 1.000 25.911 190 PRO A N 1
ATOM 1478 C CA . PRO A 1 209 ? 8.260 9.181 53.746 1.000 25.932 190 PRO A CA 1
ATOM 1479 C C . PRO A 1 209 ? 7.545 9.255 52.390 1.000 27.772 190 PRO A C 1
ATOM 1480 O O . PRO A 1 209 ? 8.172 9.029 51.376 1.000 27.758 190 PRO A O 1
ATOM 1484 N N . LYS A 1 210 ? 6.245 9.478 52.402 1.000 29.254 191 LYS A N 1
ATOM 1485 C CA . LYS A 1 210 ? 5.444 9.632 51.180 1.000 34.682 191 LYS A CA 1
ATOM 1486 C C . LYS A 1 210 ? 5.101 11.130 51.134 1.000 35.120 191 LYS A C 1
ATOM 1487 O O . LYS A 1 210 ? 4.058 11.586 51.637 1.000 39.653 191 LYS A O 1
ATOM 1493 N N . ILE A 1 211 ? 6.080 11.912 50.741 1.000 30.718 192 ILE A N 1
ATOM 1494 C CA . ILE A 1 211 ? 5.965 13.365 50.731 1.000 28.878 192 ILE A CA 1
ATOM 1495 C C . ILE A 1 211 ? 5.868 13.720 49.249 1.000 32.397 192 ILE A C 1
ATOM 1496 O O . ILE A 1 211 ? 6.753 13.375 48.464 1.000 38.142 192 ILE A O 1
ATOM 1501 N N . GLU A 1 212 ? 4.757 14.328 48.887 1.000 33.403 193 GLU A N 1
ATOM 1502 C CA . GLU A 1 212 ? 4.546 14.821 47.562 1.000 34.968 193 GLU A CA 1
ATOM 1503 C C . GLU A 1 212 ? 4.712 16.323 47.560 1.000 29.757 193 GLU A C 1
ATOM 1504 O O . GLU A 1 212 ? 4.545 17.018 48.591 1.000 30.316 193 GLU A O 1
ATOM 1510 N N . ASN A 1 213 ? 5.003 16.831 46.374 1.000 28.229 194 ASN A N 1
ATOM 1511 C CA . ASN A 1 213 ? 5.180 18.243 46.180 1.000 30.647 194 ASN A CA 1
ATOM 1512 C C . ASN A 1 213 ? 6.274 18.851 47.044 1.000 31.474 194 ASN A C 1
ATOM 1513 O O . ASN A 1 213 ? 6.222 20.039 47.348 1.000 27.866 194 ASN A O 1
ATOM 1518 N N . GLY A 1 214 ? 7.314 18.062 47.348 1.000 26.810 195 GLY A N 1
ATOM 1519 C CA . GLY A 1 214 ? 8.382 18.528 48.156 1.000 22.935 195 GLY A CA 1
ATOM 1520 C C . GLY A 1 214 ? 9.586 19.094 47.422 1.000 21.577 195 GLY A C 1
ATOM 1521 O O . GLY A 1 214 ? 9.669 19.245 46.193 1.000 22.323 195 GLY A O 1
ATOM 1522 N N . ILE A 1 215 ? 10.516 19.473 48.241 1.000 20.373 196 ILE A N 1
ATOM 1523 C CA . ILE A 1 215 ? 11.876 19.855 47.830 1.000 20.150 196 ILE A CA 1
ATOM 1524 C C . ILE A 1 215 ? 12.770 18.750 48.389 1.000 19.416 196 ILE A C 1
ATOM 1525 O O . ILE A 1 215 ? 12.966 18.703 49.616 1.000 20.970 196 ILE A O 1
ATOM 1530 N N . LEU A 1 216 ? 13.272 17.837 47.508 1.000 19.525 197 LEU A N 1
ATOM 1531 C CA . LEU A 1 216 ? 13.933 16.622 47.936 1.000 17.532 197 LEU A CA 1
ATOM 1532 C C . LEU A 1 216 ? 15.428 16.869 47.699 1.000 18.556 197 LEU A C 1
ATOM 1533 O O . LEU A 1 216 ? 15.799 17.153 46.575 1.000 19.740 197 LEU A O 1
ATOM 1538 N N . VAL A 1 217 ? 16.240 16.727 48.736 1.000 17.883 198 VAL A N 1
ATOM 1539 C CA . VAL A 1 217 ? 17.672 17.077 48.712 1.000 18.294 198 VAL A CA 1
ATOM 1540 C C . VAL A 1 217 ? 18.478 15.809 48.973 1.000 19.660 198 VAL A C 1
ATOM 1541 O O . VAL A 1 217 ? 18.230 15.090 49.961 1.000 20.030 198 VAL A O 1
ATOM 1545 N N . LEU A 1 218 ? 19.476 15.523 48.132 1.000 20.237 199 LEU A N 1
ATOM 1546 C CA . LEU A 1 218 ? 20.093 14.259 48.197 1.000 19.881 199 LEU A CA 1
ATOM 1547 C C . LEU A 1 218 ? 21.609 14.443 48.166 1.000 19.878 199 LEU A C 1
ATOM 1548 O O . LEU A 1 218 ? 22.064 15.333 47.504 1.000 20.142 199 LEU A O 1
ATOM 1553 N N . GLU A 1 219 ? 22.319 13.539 48.804 1.000 19.289 200 GLU A N 1
ATOM 1554 C CA . GLU A 1 219 ? 23.806 13.500 48.843 1.000 19.320 200 GLU A CA 1
ATOM 1555 C C . GLU A 1 219 ? 24.261 12.096 49.033 1.000 21.203 200 GLU A C 1
ATOM 1556 O O . GLU A 1 219 ? 23.519 11.258 49.514 1.000 18.020 200 GLU A O 1
ATOM 1562 N N . ASP A 1 220 ? 25.559 11.830 48.838 1.000 18.273 201 ASP A N 1
ATOM 1563 C CA . ASP A 1 220 ? 26.068 10.561 49.204 1.000 19.264 201 ASP A CA 1
ATOM 1564 C C . ASP A 1 220 ? 27.606 10.645 49.181 1.000 20.533 201 ASP 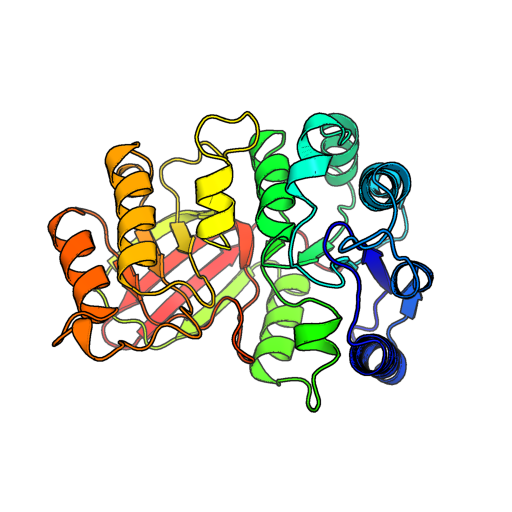A C 1
ATOM 1565 O O . ASP A 1 220 ? 28.132 11.696 48.896 1.000 19.553 201 ASP A O 1
ATOM 1570 N N . ILE A 1 221 ? 28.187 9.527 49.553 1.000 20.729 202 ILE A N 1
ATOM 1571 C CA . ILE A 1 221 ? 29.605 9.371 49.736 1.000 22.716 202 ILE A CA 1
ATOM 1572 C C . ILE A 1 221 ? 30.055 7.981 49.238 1.000 23.032 202 ILE A C 1
ATOM 1573 O O . ILE A 1 221 ? 29.421 6.990 49.539 1.000 24.198 202 ILE A O 1
ATOM 1578 N N . ASN A 1 222 ? 31.226 7.974 48.596 1.000 27.440 203 ASN A N 1
ATOM 1579 C CA . ASN A 1 222 ? 31.873 6.809 48.060 1.000 31.519 203 ASN A CA 1
ATOM 1580 C C . ASN A 1 222 ? 30.967 5.906 47.252 1.000 32.499 203 ASN A C 1
ATOM 1581 O O . ASN A 1 222 ? 31.142 4.708 47.289 1.000 27.967 203 ASN A O 1
ATOM 1586 N N . GLU A 1 223 ? 29.989 6.504 46.565 1.000 31.242 204 GLU A N 1
ATOM 1587 C CA . GLU A 1 223 ? 29.187 5.856 45.524 1.000 30.207 204 GLU A CA 1
ATOM 1588 C C . GLU A 1 223 ? 29.692 6.368 44.162 1.000 27.190 204 GLU A C 1
ATOM 1589 O O . GLU A 1 223 ? 29.705 7.571 43.871 1.000 30.316 204 GLU A O 1
ATOM 1595 N N . HIS A 1 224 ? 30.153 5.458 43.335 1.000 27.549 205 HIS A N 1
ATOM 1596 C CA . HIS A 1 224 ? 30.551 5.796 41.975 1.000 27.512 205 HIS A CA 1
ATOM 1597 C C . HIS A 1 224 ? 29.324 6.417 41.249 1.000 24.615 205 HIS A C 1
ATOM 1598 O O . HIS A 1 224 ? 28.154 6.083 41.552 1.000 22.733 205 HIS A O 1
ATOM 1605 N N . PRO A 1 225 ? 29.560 7.296 40.276 1.000 24.163 206 PRO A N 1
ATOM 1606 C CA . PRO A 1 225 ? 28.457 7.880 39.494 1.000 25.038 206 PRO A CA 1
ATOM 1607 C C . PRO A 1 225 ? 27.407 6.948 38.970 1.000 22.118 206 PRO A C 1
ATOM 1608 O O . PRO A 1 225 ? 26.194 7.243 39.063 1.000 21.010 206 PRO A O 1
ATOM 1612 N N . PHE A 1 226 ? 27.814 5.795 38.489 1.000 25.975 207 PHE A N 1
ATOM 1613 C CA . PHE A 1 226 ? 26.841 4.857 37.944 1.000 26.648 207 PHE A CA 1
ATOM 1614 C C . PHE A 1 226 ? 25.868 4.374 39.043 1.000 24.676 207 PHE A C 1
ATOM 1615 O O . PHE A 1 226 ? 24.628 4.252 38.773 1.000 21.134 207 PHE A O 1
ATOM 1623 N N . ARG A 1 227 ? 26.397 4.131 40.245 1.000 23.243 208 ARG A N 1
ATOM 1624 C CA . ARG A 1 227 ? 25.544 3.813 41.383 1.000 24.612 208 ARG A CA 1
ATOM 1625 C C . ARG A 1 227 ? 24.643 4.954 41.760 1.000 23.232 208 ARG A C 1
ATOM 1626 O O . ARG A 1 227 ? 23.458 4.758 42.106 1.000 21.794 208 ARG A O 1
ATOM 1634 N N . VAL A 1 228 ? 25.171 6.158 41.721 1.000 22.582 209 VAL A N 1
ATOM 1635 C CA . VAL A 1 228 ? 24.339 7.353 41.985 1.000 22.537 209 VAL A CA 1
ATOM 1636 C C . VAL A 1 228 ? 23.202 7.424 40.992 1.000 19.133 209 VAL A C 1
ATOM 1637 O O . VAL A 1 228 ? 22.030 7.601 41.371 1.000 19.865 209 VAL A O 1
ATOM 1641 N N . GLU A 1 229 ? 23.515 7.231 39.707 1.000 19.923 210 GLU A N 1
ATOM 1642 C CA . GLU A 1 229 ? 22.463 7.162 38.675 1.000 21.272 210 GLU A CA 1
ATOM 1643 C C . GLU A 1 229 ? 21.462 6.100 38.874 1.000 20.294 210 GLU A C 1
ATOM 1644 O O . GLU A 1 229 ? 20.221 6.333 38.790 1.000 19.417 210 GLU A O 1
ATOM 1650 N N . ARG A 1 230 ? 21.970 4.925 39.191 1.000 20.911 211 ARG A N 1
ATOM 1651 C CA . ARG A 1 230 ? 21.086 3.801 39.482 1.000 20.699 211 ARG A CA 1
ATOM 1652 C C . ARG A 1 230 ? 20.105 4.081 40.576 1.000 21.772 211 ARG A C 1
ATOM 1653 O O . ARG A 1 230 ? 18.875 3.773 40.454 1.000 19.862 211 ARG A O 1
ATOM 1661 N N . MET A 1 231 ? 20.569 4.734 41.613 1.000 19.354 212 MET A N 1
ATOM 1662 C CA . MET A 1 231 ? 19.672 5.134 42.681 1.000 22.327 212 MET A CA 1
ATOM 1663 C C . MET A 1 231 ? 18.686 6.223 42.307 1.000 19.131 212 MET A C 1
ATOM 1664 O O . MET A 1 231 ? 17.467 6.122 42.557 1.000 19.653 212 MET A O 1
ATOM 1669 N N . LEU A 1 232 ? 19.188 7.259 41.657 1.000 22.301 213 LEU A N 1
ATOM 1670 C CA . LEU A 1 232 ? 18.274 8.329 41.167 1.000 19.377 213 LEU A CA 1
ATOM 1671 C C . LEU A 1 232 ? 17.237 7.811 40.220 1.000 20.518 213 LEU A C 1
ATOM 1672 O O . LEU A 1 232 ? 15.999 8.160 40.349 1.000 18.769 213 LEU A O 1
ATOM 1677 N N . LEU A 1 233 ? 17.649 6.916 39.303 1.000 19.962 214 LEU A N 1
ATOM 1678 C CA . LEU A 1 233 ? 16.662 6.289 38.443 1.000 23.842 214 LEU A CA 1
ATOM 1679 C C . LEU A 1 233 ? 15.636 5.458 39.137 1.000 23.341 214 LEU A C 1
ATOM 1680 O O . LEU A 1 233 ? 14.463 5.419 38.663 1.000 23.196 214 LEU A O 1
ATOM 1685 N N . GLN A 1 234 ? 16.011 4.759 40.233 1.000 19.911 215 GLN A N 1
ATOM 1686 C CA . GLN A 1 234 ? 14.986 4.101 40.989 1.000 20.911 215 GLN A CA 1
ATOM 1687 C C . GLN A 1 234 ? 13.968 5.070 41.575 1.000 20.941 215 GLN A C 1
ATOM 1688 O O . GLN A 1 234 ? 12.725 4.836 41.499 1.000 19.254 215 GLN A O 1
ATOM 1694 N N . LEU A 1 235 ? 14.462 6.149 42.157 1.000 20.833 216 LEU A N 1
ATOM 1695 C CA . LEU A 1 235 ? 13.555 7.155 42.698 1.000 21.574 216 LEU A CA 1
ATOM 1696 C C . LEU A 1 235 ? 12.702 7.719 41.575 1.000 23.807 216 LEU A C 1
ATOM 1697 O O . LEU A 1 235 ? 11.505 8.017 41.793 1.000 22.011 216 LEU A O 1
ATOM 1702 N N . TYR A 1 236 ? 13.306 7.903 40.407 1.000 20.298 217 TYR A N 1
ATOM 1703 C CA . TYR A 1 236 ? 12.480 8.296 39.218 1.000 22.995 217 TYR A CA 1
ATOM 1704 C C . TYR A 1 236 ? 11.392 7.273 38.844 1.000 24.713 217 TYR A C 1
ATOM 1705 O O . TYR A 1 236 ? 10.185 7.621 38.816 1.000 23.704 217 TYR A O 1
ATOM 1714 N N . HIS A 1 237 ? 11.805 6.018 38.579 1.000 27.699 218 HIS A N 1
ATOM 1715 C CA . HIS A 1 237 ? 10.891 4.927 38.193 1.000 29.025 218 HIS A CA 1
ATOM 1716 C C . HIS A 1 237 ? 9.857 4.517 39.250 1.000 29.013 218 HIS A C 1
ATOM 1717 O O . HIS A 1 237 ? 8.846 3.947 38.867 1.000 27.762 218 HIS A O 1
ATOM 1724 N N . ALA A 1 238 ? 10.176 4.671 40.546 1.000 28.031 219 ALA A N 1
ATOM 1725 C CA . ALA A 1 238 ? 9.209 4.457 41.616 1.000 29.581 219 ALA A CA 1
ATOM 1726 C C . ALA A 1 238 ? 8.160 5.589 41.680 1.000 28.250 219 ALA A C 1
ATOM 1727 O O . ALA A 1 238 ? 7.230 5.455 42.444 1.000 29.836 219 ALA A O 1
ATOM 1729 N N . GLY A 1 239 ? 8.321 6.678 40.924 1.000 24.845 220 GLY A N 1
ATOM 1730 C CA . GLY A 1 239 ? 7.333 7.807 40.883 1.000 27.682 220 GLY A CA 1
ATOM 1731 C C . GLY A 1 239 ? 7.620 8.849 41.976 1.000 28.762 220 GLY A C 1
ATOM 1732 O O . GLY A 1 239 ? 6.922 9.814 42.133 1.000 29.941 220 GLY A O 1
ATOM 1733 N N . ILE A 1 240 ? 8.708 8.675 42.706 1.000 26.966 221 ILE A N 1
ATOM 1734 C CA . ILE A 1 240 ? 9.027 9.608 43.763 1.000 26.196 221 ILE A CA 1
ATOM 1735 C C . ILE A 1 240 ? 9.533 10.914 43.206 1.000 23.700 221 ILE A C 1
ATOM 1736 O O . ILE A 1 240 ? 9.071 11.946 43.623 1.000 24.358 221 ILE A O 1
ATOM 1741 N N . LEU A 1 241 ? 10.518 10.914 42.327 1.000 24.745 222 LEU A N 1
ATOM 1742 C CA . LEU A 1 241 ? 11.066 12.219 41.847 1.000 26.870 222 LEU A CA 1
ATOM 1743 C C . LEU A 1 241 ? 10.034 13.093 41.186 1.000 28.658 222 LEU A C 1
ATOM 1744 O O . LEU A 1 241 ? 9.930 14.258 41.549 1.000 29.695 222 LEU A O 1
ATOM 1749 N N . PRO A 1 242 ? 9.215 12.527 40.273 1.000 31.808 223 PRO A N 1
ATOM 1750 C CA . PRO A 1 242 ? 8.325 13.424 39.523 1.000 32.875 223 PRO A CA 1
ATOM 1751 C C . PRO A 1 242 ? 7.156 13.945 40.305 1.000 33.342 223 PRO A C 1
ATOM 1752 O O . PRO A 1 242 ? 6.501 14.837 39.826 1.000 33.061 223 PRO A O 1
ATOM 1756 N N . ARG A 1 243 ? 6.908 13.408 41.494 1.000 30.634 224 ARG A N 1
ATOM 1757 C CA . ARG A 1 243 ? 5.931 13.928 42.447 1.000 30.777 224 ARG A CA 1
ATOM 1758 C C . ARG A 1 243 ? 6.400 15.135 43.225 1.000 27.730 224 ARG A C 1
ATOM 1759 O O . ARG A 1 243 ? 5.611 15.744 43.897 1.000 27.068 224 ARG A O 1
ATOM 1767 N N . GLN A 1 244 ? 7.694 15.474 43.192 1.000 22.168 225 GLN A N 1
ATOM 1768 C CA . GLN A 1 244 ? 8.204 16.621 43.931 1.000 22.462 225 GLN A CA 1
ATOM 1769 C C . GLN A 1 244 ? 8.052 17.969 43.137 1.000 22.648 225 GLN A C 1
ATOM 1770 O O . GLN A 1 244 ? 7.745 17.938 41.967 1.000 24.654 225 GLN A O 1
ATOM 1776 N N . LYS A 1 245 ? 8.308 19.096 43.785 1.000 21.191 226 LYS A N 1
ATOM 1777 C CA . LYS A 1 245 ? 8.422 20.363 43.112 1.000 21.513 226 LYS A CA 1
ATOM 1778 C C . LYS A 1 245 ? 9.819 20.641 42.620 1.000 22.669 226 LYS A C 1
ATOM 1779 O O . LYS A 1 245 ? 10.020 21.358 41.613 1.000 23.166 226 LYS A O 1
ATOM 1785 N N . ALA A 1 246 ? 10.802 20.110 43.318 1.000 21.724 227 ALA A N 1
ATOM 1786 C CA . ALA A 1 246 ? 12.193 20.343 42.905 1.000 20.210 227 ALA A CA 1
ATOM 1787 C C . ALA A 1 246 ? 13.107 19.311 43.511 1.000 21.532 227 ALA A C 1
ATOM 1788 O O . ALA A 1 246 ? 12.819 18.830 44.582 1.000 23.697 227 ALA A O 1
ATOM 1790 N N . ILE A 1 247 ? 14.259 19.074 42.867 1.000 21.681 228 ILE A N 1
ATOM 1791 C CA . ILE A 1 247 ? 15.250 18.177 43.359 1.000 21.567 228 ILE A CA 1
ATOM 1792 C C . ILE A 1 247 ? 16.514 19.001 43.516 1.000 20.588 228 ILE A C 1
ATOM 1793 O O . ILE A 1 247 ? 16.870 19.799 42.628 1.000 20.709 228 ILE A O 1
ATOM 1798 N N . ILE A 1 248 ? 17.192 18.821 44.652 1.000 19.790 229 ILE A N 1
ATOM 1799 C CA . ILE A 1 248 ? 18.453 19.457 44.874 1.000 18.836 229 ILE A CA 1
ATOM 1800 C C . ILE A 1 248 ? 19.477 18.448 45.150 1.000 20.579 229 ILE A C 1
ATOM 1801 O O . ILE A 1 248 ? 19.372 17.682 46.137 1.000 19.851 229 ILE A O 1
ATOM 1806 N N . LEU A 1 249 ? 20.593 18.558 44.439 1.000 22.628 230 LEU A N 1
ATOM 1807 C CA . LEU A 1 249 ? 21.700 17.655 44.683 1.000 23.516 230 LEU A CA 1
ATOM 1808 C C . LEU A 1 249 ? 22.802 18.353 45.438 1.000 23.485 230 LEU A C 1
ATOM 1809 O O . LEU A 1 249 ? 23.198 19.471 45.113 1.000 24.894 230 LEU A O 1
ATOM 1814 N N . GLY A 1 250 ? 23.281 17.639 46.460 1.000 21.149 231 GLY A N 1
ATOM 1815 C CA . GLY A 1 250 ? 24.248 18.061 47.396 1.000 21.368 231 GLY A CA 1
ATOM 1816 C C . GLY A 1 250 ? 25.569 17.539 46.970 1.000 19.370 231 GLY A C 1
ATOM 1817 O O . GLY A 1 250 ? 25.852 17.454 45.772 1.000 21.346 231 GLY A O 1
ATOM 1818 N N . SER A 1 251 ? 26.371 17.190 47.960 1.000 21.310 232 SER A N 1
ATOM 1819 C CA . SER A 1 251 ? 27.730 16.706 47.722 1.000 22.455 232 SER A CA 1
ATOM 1820 C C . SER A 1 251 ? 27.672 15.206 47.406 1.000 24.416 232 SER A C 1
ATOM 1821 O O . SER A 1 251 ? 26.908 14.429 48.038 1.000 21.091 232 SER A O 1
ATOM 1824 N N . PHE A 1 252 ? 28.469 14.809 46.422 1.000 25.473 233 PHE A N 1
ATOM 1825 C CA . PHE A 1 252 ? 28.630 13.434 46.070 1.000 25.771 233 PHE A CA 1
ATOM 1826 C C . PHE A 1 252 ? 30.140 13.150 46.213 1.000 29.960 233 PHE A C 1
ATOM 1827 O O . PHE A 1 252 ? 30.868 13.407 45.331 1.000 35.027 233 PHE A O 1
ATOM 1835 N N . SER A 1 253 ? 30.551 12.676 47.376 1.000 33.180 234 SER A N 1
ATOM 1836 C CA . SER A 1 253 ? 31.967 12.611 47.761 1.000 38.515 234 SER A CA 1
ATOM 1837 C C . SER A 1 253 ? 32.571 11.285 47.328 1.000 37.671 234 SER A C 1
ATOM 1838 O O . SER A 1 253 ? 31.860 10.240 47.345 1.000 36.125 234 SER A O 1
ATOM 1841 N N . GLY A 1 254 ? 33.875 11.307 47.045 1.000 41.048 235 GLY A N 1
ATOM 1842 C CA . GLY A 1 254 ? 34.607 10.119 46.519 1.000 47.664 235 GLY A CA 1
ATOM 1843 C C . GLY A 1 254 ? 33.903 9.523 45.297 1.000 47.978 235 GLY A C 1
ATOM 1844 O O . GLY A 1 254 ? 33.637 8.320 45.224 1.000 59.755 235 GLY A O 1
ATOM 1845 N N . SER A 1 255 ? 33.528 10.385 44.367 1.000 54.243 236 SER A N 1
ATOM 1846 C CA . SER A 1 255 ? 32.738 9.987 43.199 1.000 57.509 236 SER A CA 1
ATOM 1847 C C . SER A 1 255 ? 33.433 10.406 41.918 1.000 60.120 236 SER A C 1
ATOM 1848 O O . SER A 1 255 ? 32.747 10.785 40.952 1.000 58.816 236 SER A O 1
ATOM 1851 N N . THR A 1 256 ? 34.766 1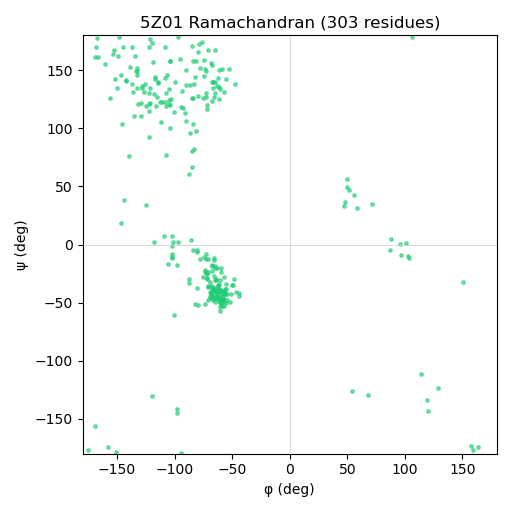0.390 41.904 1.000 64.765 237 THR A N 1
ATOM 1852 C CA . THR A 1 256 ? 35.504 10.686 40.663 1.000 74.720 237 THR A CA 1
ATOM 1853 C C . THR A 1 256 ? 35.579 9.409 39.791 1.000 72.317 237 THR A C 1
ATOM 1854 O O . THR A 1 256 ? 35.674 8.288 40.328 1.000 65.654 237 THR A O 1
ATOM 1858 N N . PRO A 1 257 ? 35.499 9.574 38.444 1.000 78.980 238 PRO A N 1
ATOM 1859 C CA . PRO A 1 257 ? 35.668 8.445 37.516 1.000 77.167 238 PRO A CA 1
ATOM 1860 C C . PRO A 1 257 ? 36.943 7.610 37.709 1.000 69.211 238 PRO A C 1
ATOM 1861 O O . PRO A 1 257 ? 37.962 8.099 38.223 1.000 55.890 238 PRO A O 1
ATOM 1865 N N . ASN A 1 258 ? 36.807 6.337 37.346 1.000 67.176 239 ASN A N 1
ATOM 1866 C CA . ASN A 1 258 ? 37.921 5.431 37.107 1.000 67.069 239 ASN A CA 1
ATOM 1867 C C . ASN A 1 258 ? 38.146 5.430 35.567 1.000 65.230 239 ASN A C 1
ATOM 1868 O O . ASN A 1 258 ? 37.414 6.085 34.796 1.000 56.603 239 ASN A O 1
ATOM 1873 N N . ASP A 1 259 ? 39.145 4.677 35.135 1.000 58.914 240 ASP A N 1
ATOM 1874 C CA . ASP A 1 259 ? 39.534 4.613 33.731 1.000 63.078 240 ASP A CA 1
ATOM 1875 C C . ASP A 1 259 ? 38.360 4.140 32.813 1.000 54.050 240 ASP A C 1
ATOM 1876 O O . ASP A 1 259 ? 37.947 4.821 31.841 1.000 44.141 240 ASP A O 1
ATOM 1881 N N . TYR A 1 260 ? 37.794 3.002 33.183 1.000 50.043 241 TYR A N 1
ATOM 1882 C CA . TYR A 1 260 ? 36.691 2.372 32.449 1.000 46.793 241 TYR A CA 1
ATOM 1883 C C . TYR A 1 260 ? 35.547 3.348 32.098 1.000 48.900 241 TYR A C 1
ATOM 1884 O O . TYR A 1 260 ? 34.876 3.173 31.069 1.000 43.792 241 TYR A O 1
ATOM 1893 N N . ASP A 1 261 ? 35.355 4.375 32.941 1.000 43.991 242 ASP A N 1
ATOM 1894 C CA . ASP A 1 261 ? 34.282 5.333 32.762 1.000 47.338 242 ASP A CA 1
ATOM 1895 C C . ASP A 1 261 ? 34.348 6.119 31.488 1.000 51.307 242 ASP A C 1
ATOM 1896 O O . ASP A 1 261 ? 33.272 6.472 30.947 1.000 46.395 242 ASP A O 1
ATOM 1901 N N . ALA A 1 262 ? 35.566 6.424 31.027 1.000 40.794 243 ALA A N 1
ATOM 1902 C CA . ALA A 1 262 ? 35.726 6.957 29.677 1.000 47.017 243 ALA A CA 1
ATOM 1903 C C . ALA A 1 262 ? 34.760 8.117 29.419 1.000 43.125 243 ALA A C 1
ATOM 1904 O O . ALA A 1 262 ? 34.041 8.128 28.393 1.000 46.583 243 ALA A O 1
ATOM 1906 N N . GLY A 1 263 ? 34.747 9.073 30.360 1.000 39.577 244 GLY A N 1
ATOM 1907 C CA . GLY A 1 263 ? 33.948 10.305 30.215 1.000 44.774 244 GLY A CA 1
ATOM 1908 C C . GLY A 1 263 ? 32.675 10.286 31.052 1.000 45.861 244 GLY A C 1
ATOM 1909 O O . GLY A 1 263 ? 32.009 11.325 31.228 1.000 42.917 244 GLY A O 1
ATOM 1910 N N . TYR A 1 264 ? 32.325 9.105 31.603 1.000 41.605 245 TYR A N 1
ATOM 1911 C CA . TYR A 1 264 ? 31.116 9.027 32.386 1.000 33.320 245 TYR A CA 1
ATOM 1912 C C . TYR A 1 264 ? 31.391 9.568 33.759 1.000 28.677 245 TYR A C 1
ATOM 1913 O O . TYR A 1 264 ? 32.312 9.133 34.432 1.000 32.035 245 TYR A O 1
ATOM 1922 N N . ASN A 1 265 ? 30.570 10.505 34.207 1.000 26.742 246 ASN A N 1
ATOM 1923 C CA . ASN A 1 265 ? 30.884 11.246 35.488 1.000 26.373 246 ASN A CA 1
ATOM 1924 C C . ASN A 1 265 ? 29.612 11.825 36.043 1.000 23.427 246 ASN A C 1
ATOM 1925 O O . ASN A 1 265 ? 28.538 11.531 35.522 1.000 23.246 246 ASN A O 1
ATOM 1930 N N . LEU A 1 266 ? 29.703 12.611 37.115 1.000 25.311 247 LEU A N 1
ATOM 1931 C CA . LEU A 1 266 ? 28.466 13.112 37.745 1.000 29.109 247 LEU A CA 1
ATOM 1932 C C . LEU A 1 266 ? 27.656 13.987 36.807 1.000 25.446 247 LEU A C 1
ATOM 1933 O O . LEU A 1 266 ? 26.394 13.949 36.762 1.000 26.180 247 LEU A O 1
ATOM 1938 N N . GLU A 1 267 ? 28.371 14.758 35.993 1.000 27.230 248 GLU A N 1
ATOM 1939 C CA . GLU A 1 267 ? 27.709 15.623 34.963 1.000 28.751 248 GLU A CA 1
ATOM 1940 C C . GLU A 1 267 ? 26.821 14.816 34.057 1.000 25.897 248 GLU A C 1
ATOM 1941 O O . GLU A 1 267 ? 25.681 15.222 33.756 1.000 27.709 248 GLU A O 1
ATOM 1947 N N . SER A 1 268 ? 27.279 13.616 33.718 1.000 24.932 249 SER A N 1
ATOM 1948 C CA . SER A 1 268 ? 26.476 12.713 32.884 1.000 23.790 249 SER A CA 1
ATOM 1949 C C . SER A 1 268 ? 25.262 12.267 33.612 1.000 21.834 249 SER A C 1
ATOM 1950 O O . SER A 1 268 ? 24.175 12.134 33.027 1.000 22.578 249 SER A O 1
ATOM 1953 N N . VAL A 1 269 ? 25.423 12.019 34.920 1.000 21.985 250 VAL A N 1
ATOM 1954 C CA . VAL A 1 269 ? 24.310 11.603 35.710 1.000 21.180 250 VAL A CA 1
ATOM 1955 C C . VAL A 1 269 ? 23.275 12.688 35.771 1.000 20.996 250 VAL A C 1
ATOM 1956 O O . VAL A 1 269 ? 22.089 12.414 35.577 1.000 20.887 250 VAL A O 1
ATOM 1960 N N . TYR A 1 270 ? 23.705 13.931 36.017 1.000 20.918 251 TYR A N 1
ATOM 1961 C CA . TYR A 1 270 ? 22.750 15.062 36.079 1.000 23.444 251 TYR A CA 1
ATOM 1962 C C . TYR A 1 270 ? 21.975 15.224 34.761 1.000 21.548 251 TYR A C 1
ATOM 1963 O O . TYR A 1 270 ? 20.692 15.361 34.753 1.000 22.119 251 TYR A O 1
ATOM 1972 N N . ALA A 1 271 ? 22.698 15.035 33.648 1.000 23.055 252 ALA A N 1
ATOM 1973 C CA . ALA A 1 271 ? 22.108 15.188 32.295 1.000 23.020 252 ALA A CA 1
ATOM 1974 C C . ALA A 1 271 ? 21.075 14.149 32.010 1.000 24.126 252 ALA A C 1
ATOM 1975 O O . ALA A 1 271 ? 19.890 14.464 31.598 1.000 24.194 252 ALA A O 1
ATOM 1977 N N . PHE A 1 272 ? 21.435 12.895 32.370 1.000 23.645 253 PHE A N 1
ATOM 1978 C CA . PHE A 1 272 ? 20.546 11.791 32.202 1.000 21.573 253 PHE A CA 1
ATOM 1979 C C . PHE A 1 272 ? 19.293 11.951 33.032 1.000 21.746 253 PHE A C 1
ATOM 1980 O O . PHE A 1 272 ? 18.184 11.689 32.533 1.000 23.410 253 PHE A O 1
ATOM 1988 N N . LEU A 1 273 ? 19.396 12.338 34.311 1.000 22.334 254 LEU A N 1
ATOM 1989 C CA . LEU A 1 273 ? 18.159 12.542 35.034 1.000 20.062 254 LEU A CA 1
ATOM 1990 C C . LEU A 1 273 ? 17.332 13.767 34.560 1.000 20.832 254 LEU A C 1
ATOM 1991 O O . LEU A 1 273 ? 16.069 13.739 34.519 1.000 22.108 254 LEU A O 1
ATOM 1996 N N . ARG A 1 274 ? 18.008 14.859 34.345 1.000 19.362 255 ARG A N 1
ATOM 1997 C CA . ARG A 1 274 ? 17.367 16.070 33.750 1.000 20.775 255 ARG A CA 1
ATOM 1998 C C . ARG A 1 274 ? 16.545 15.809 32.497 1.000 22.542 255 ARG A C 1
ATOM 1999 O O . ARG A 1 274 ? 15.463 16.374 32.363 1.000 23.361 255 ARG A O 1
ATOM 2007 N N . SER A 1 275 ? 16.977 14.864 31.653 1.000 23.474 256 SER A N 1
ATOM 2008 C CA . SER A 1 275 ? 16.287 14.588 30.387 1.000 24.342 256 SER A CA 1
ATOM 2009 C C . SER A 1 275 ? 14.982 13.869 30.615 1.000 27.121 256 SER A C 1
ATOM 2010 O O . SER A 1 275 ? 14.204 13.764 29.711 1.000 27.398 256 SER A O 1
ATOM 2013 N N . ARG A 1 276 ? 14.769 13.372 31.841 1.000 26.056 257 ARG A N 1
ATOM 2014 C CA . ARG A 1 276 ? 13.570 12.667 32.287 1.000 26.815 257 ARG A CA 1
ATOM 2015 C C . ARG A 1 276 ? 12.660 13.436 33.185 1.000 25.775 257 ARG A C 1
ATOM 2016 O O . ARG A 1 276 ? 11.517 12.997 33.432 1.000 27.626 257 ARG A O 1
ATOM 2024 N N . LEU A 1 277 ? 13.167 14.527 33.773 1.000 25.488 258 LEU A N 1
ATOM 2025 C CA . LEU A 1 277 ? 12.409 15.321 34.697 1.000 25.628 258 LEU A CA 1
ATOM 2026 C C . LEU A 1 277 ? 11.795 16.570 34.111 1.000 23.596 258 LEU A C 1
ATOM 2027 O O . LEU A 1 277 ? 12.418 17.236 33.340 1.000 23.886 258 LEU A O 1
ATOM 2032 N N . SER A 1 278 ? 10.562 16.883 34.500 1.000 23.440 259 SER A N 1
ATOM 2033 C CA . SER A 1 278 ? 9.886 18.114 34.115 1.000 27.184 259 SER A CA 1
ATOM 2034 C C . SER A 1 278 ? 9.973 19.220 35.171 1.000 26.755 259 SER A C 1
ATOM 2035 O O . SER A 1 278 ? 9.412 20.288 34.988 1.000 27.020 259 SER A O 1
ATOM 2038 N N . ILE A 1 279 ? 10.681 18.948 36.273 1.000 24.437 260 ILE A N 1
ATOM 2039 C CA . ILE A 1 279 ? 10.750 19.780 37.441 1.000 23.778 260 ILE A CA 1
ATOM 2040 C C . ILE A 1 279 ? 12.186 20.123 37.519 1.000 22.730 260 ILE A C 1
ATOM 2041 O O . ILE A 1 279 ? 13.003 19.401 36.972 1.000 24.668 260 ILE A O 1
ATOM 2046 N N . PRO A 1 280 ? 12.510 21.228 38.186 1.000 23.349 261 PRO A N 1
ATOM 2047 C CA . PRO A 1 280 ? 13.896 21.600 38.223 1.000 23.697 261 PRO A CA 1
ATOM 2048 C C . PRO A 1 280 ? 14.790 20.727 39.113 1.000 24.221 261 PRO A C 1
ATOM 2049 O O . PRO A 1 280 ? 14.378 20.332 40.212 1.000 23.142 261 PRO A O 1
ATOM 2053 N N . LEU A 1 281 ? 16.058 20.622 38.696 1.000 21.922 262 LEU A N 1
ATOM 2054 C CA . LEU A 1 281 ? 17.048 19.915 39.431 1.000 23.705 262 LEU A CA 1
ATOM 2055 C C . LEU A 1 281 ? 18.180 20.862 39.536 1.000 23.525 262 LEU A C 1
ATOM 2056 O O . LEU A 1 281 ? 18.641 21.335 38.501 1.000 22.506 262 LEU A O 1
ATOM 2061 N N . ILE A 1 282 ? 18.583 21.178 40.772 1.000 21.863 263 ILE A N 1
ATOM 2062 C CA . ILE A 1 282 ? 19.621 22.138 41.056 1.000 20.105 263 ILE A CA 1
ATOM 2063 C C . ILE A 1 282 ? 20.718 21.381 41.654 1.000 22.551 263 ILE A C 1
ATOM 2064 O O . ILE A 1 282 ? 20.524 20.542 42.564 1.000 22.078 263 ILE A O 1
ATOM 2069 N N . THR A 1 283 ? 21.926 21.721 41.250 1.000 21.144 264 THR A N 1
ATOM 2070 C CA . THR A 1 283 ? 23.073 21.078 41.855 1.000 20.657 264 THR A CA 1
ATOM 2071 C C . THR A 1 283 ? 23.976 22.039 42.541 1.000 24.312 264 THR A C 1
ATOM 2072 O O . THR A 1 283 ? 23.793 23.251 42.423 1.000 25.141 264 THR A O 1
ATOM 2076 N N . GLY A 1 284 ? 24.975 21.491 43.231 1.000 24.512 265 GLY A N 1
ATOM 2077 C CA . GLY A 1 284 ? 26.054 22.267 43.786 1.000 26.338 265 GLY A CA 1
ATOM 2078 C C . GLY A 1 284 ? 25.907 22.678 45.250 1.000 25.235 265 GLY A C 1
ATOM 2079 O O . GLY A 1 284 ? 26.773 23.298 45.797 1.000 27.444 265 GLY A O 1
ATOM 2080 N N . LEU A 1 285 ? 24.841 22.316 45.930 1.000 22.045 266 LEU A N 1
ATOM 2081 C CA . LEU A 1 285 ? 24.779 22.593 47.377 1.000 22.763 266 LEU A CA 1
ATOM 2082 C C . LEU A 1 285 ? 25.815 21.852 48.195 1.000 21.829 266 LEU A C 1
ATOM 2083 O O . LEU A 1 285 ? 26.084 20.643 47.976 1.000 21.630 266 LEU A O 1
ATOM 2088 N N . ASP A 1 286 ? 26.382 22.554 49.185 1.000 23.888 267 ASP A N 1
ATOM 2089 C CA . ASP A 1 286 ? 27.272 21.928 50.124 1.000 24.453 267 ASP A CA 1
ATOM 2090 C C . ASP A 1 286 ? 26.418 21.233 51.196 1.000 21.796 267 ASP A C 1
ATOM 2091 O O . ASP A 1 286 ? 26.024 21.838 52.180 1.000 21.797 267 ASP A O 1
ATOM 2096 N N . PHE A 1 287 ? 26.211 19.941 51.026 1.000 21.535 268 PHE A N 1
ATOM 2097 C CA . PHE A 1 287 ? 25.377 19.155 51.897 1.000 20.923 268 PHE A CA 1
ATOM 2098 C C . PHE A 1 287 ? 25.787 17.682 51.838 1.000 23.020 268 PHE A C 1
ATOM 2099 O O . PHE A 1 287 ? 25.874 17.100 50.756 1.000 20.800 268 PHE A O 1
ATOM 2107 N N . GLY A 1 288 ? 26.065 17.094 53.009 1.000 22.264 269 GLY A N 1
ATOM 2108 C CA . GLY A 1 288 ? 26.422 15.715 53.111 1.000 21.640 269 GLY A CA 1
ATOM 2109 C C . GLY A 1 288 ? 27.708 15.536 53.914 1.000 20.381 269 GLY A C 1
ATOM 2110 O O . GLY A 1 288 ? 27.801 15.951 55.138 1.000 20.835 269 GLY A O 1
ATOM 2111 N N . HIS A 1 289 ? 28.680 14.891 53.269 1.000 19.500 270 HIS A N 1
ATOM 2112 C CA . HIS A 1 289 ? 29.844 14.333 53.946 1.000 19.130 270 HIS A CA 1
ATOM 2113 C C . HIS A 1 289 ? 31.134 15.115 53.847 1.000 20.390 270 HIS A C 1
ATOM 2114 O O . HIS A 1 289 ? 32.193 14.648 54.400 1.000 23.163 270 HIS A O 1
ATOM 2121 N N . GLU A 1 290 ? 31.132 16.231 53.140 1.000 21.419 271 GLU A N 1
ATOM 2122 C CA . GLU A 1 290 ? 32.348 17.031 53.002 1.000 25.321 271 GLU A CA 1
ATOM 2123 C C . GLU A 1 290 ? 32.479 17.841 54.297 1.000 25.834 271 GLU A C 1
ATOM 2124 O O . GLU A 1 290 ? 31.506 18.005 55.036 1.000 21.310 271 GLU A O 1
ATOM 2130 N N . GLN A 1 291 ? 33.657 18.417 54.537 1.000 22.401 272 GLN A N 1
ATOM 2131 C CA . GLN A 1 291 ? 33.831 19.290 55.685 1.000 25.261 272 GLN A CA 1
ATOM 2132 C C . GLN A 1 291 ? 32.893 20.541 55.709 1.000 25.176 272 GLN A C 1
ATOM 2133 O O . GLN A 1 291 ? 32.566 21.052 56.807 1.000 27.327 272 GLN A O 1
ATOM 2139 N N . ARG A 1 292 ? 32.426 20.946 54.533 1.000 22.508 273 ARG A N 1
ATOM 2140 C CA . ARG A 1 292 ? 31.437 21.945 54.378 1.000 24.420 273 ARG A CA 1
ATOM 2141 C C . ARG A 1 292 ? 30.116 21.227 54.134 1.000 23.219 273 ARG A C 1
ATOM 2142 O O . ARG A 1 292 ? 29.883 20.559 53.080 1.000 20.387 273 ARG A O 1
ATOM 2150 N N . THR A 1 293 ? 29.251 21.382 55.089 1.000 22.929 274 THR A N 1
ATOM 2151 C CA . THR A 1 293 ? 27.852 20.975 54.922 1.000 20.636 274 THR A CA 1
ATOM 2152 C C . THR A 1 293 ? 26.948 21.962 55.604 1.000 20.229 274 THR A C 1
ATOM 2153 O O . THR A 1 293 ? 27.205 22.350 56.748 1.000 21.389 274 THR A O 1
ATOM 2157 N N . VAL A 1 294 ? 25.814 22.221 54.955 1.000 23.494 275 VAL A N 1
ATOM 2158 C CA . VAL A 1 294 ? 24.695 22.857 55.610 1.000 23.242 275 VAL A CA 1
ATOM 2159 C C . VAL A 1 294 ? 23.924 21.895 56.529 1.000 24.920 275 VAL A C 1
ATOM 2160 O O . VAL A 1 294 ? 24.200 20.673 56.542 1.000 20.702 275 VAL A O 1
ATOM 2164 N N . THR A 1 295 ? 22.925 22.442 57.270 1.000 21.436 276 THR A N 1
ATOM 2165 C CA . THR A 1 295 ? 22.092 21.690 58.148 1.000 21.171 276 THR A CA 1
ATOM 2166 C C . THR A 1 295 ? 20.683 21.946 57.656 1.000 19.992 276 THR A C 1
ATOM 2167 O O . THR A 1 295 ? 20.234 23.099 57.640 1.000 21.354 276 THR A O 1
ATOM 2171 N N . LEU A 1 296 ? 19.993 20.871 57.290 1.000 19.293 277 LEU A N 1
ATOM 2172 C CA . LEU A 1 296 ? 18.666 20.970 56.697 1.000 19.009 277 LEU A CA 1
ATOM 2173 C C . LEU A 1 296 ? 17.655 20.337 57.631 1.000 20.634 277 LEU A C 1
ATOM 2174 O O . LEU A 1 296 ? 17.732 19.110 57.898 1.000 22.598 277 LEU A O 1
ATOM 2179 N N . PRO A 1 297 ? 16.582 21.071 57.991 1.000 21.847 278 PRO A N 1
ATOM 2180 C CA . PRO A 1 297 ? 15.581 20.464 58.851 1.000 23.411 278 PRO A CA 1
ATOM 2181 C C . PRO A 1 297 ? 14.614 19.673 57.978 1.000 23.899 278 PRO A C 1
ATOM 2182 O O . PRO A 1 297 ? 13.744 20.256 57.295 1.000 22.504 278 PRO A O 1
ATOM 2186 N N . LEU A 1 298 ? 14.764 18.348 57.993 1.000 20.595 279 LEU A N 1
ATOM 2187 C CA . LEU A 1 298 ? 13.908 17.462 57.231 1.000 19.651 279 LEU A CA 1
ATOM 2188 C C . LEU A 1 298 ? 12.477 17.521 57.768 1.000 19.791 279 LEU A C 1
ATOM 2189 O O . LEU A 1 298 ? 12.271 17.327 58.982 1.000 20.748 279 LEU A O 1
ATOM 2194 N N . GLY A 1 299 ? 11.533 17.766 56.889 1.000 20.754 280 GLY A N 1
ATOM 2195 C CA . GLY A 1 299 ? 10.105 17.906 57.300 1.000 21.569 280 GLY A CA 1
ATOM 2196 C C . GLY A 1 299 ? 9.683 19.364 57.481 1.000 23.102 280 GLY A C 1
ATOM 2197 O O . GLY A 1 299 ? 8.520 19.627 57.643 1.000 25.614 280 GLY A O 1
ATOM 2198 N N . ALA A 1 300 ? 10.609 20.295 57.446 1.000 22.095 281 ALA A N 1
ATOM 2199 C CA . ALA A 1 300 ? 10.296 21.737 57.465 1.000 24.553 281 ALA A CA 1
ATOM 2200 C C . ALA A 1 300 ? 9.838 22.235 56.084 1.000 22.684 281 ALA A C 1
ATOM 2201 O O . ALA A 1 300 ? 9.763 21.469 55.111 1.000 22.222 281 ALA A O 1
ATOM 2203 N N . HIS A 1 301 ? 9.386 23.477 56.056 1.000 23.585 282 HIS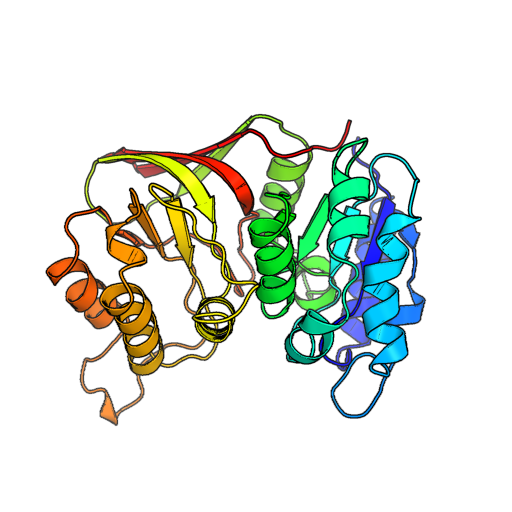 A N 1
ATOM 2204 C CA . HIS A 1 301 ? 8.916 24.106 54.801 1.000 26.315 282 HIS A CA 1
ATOM 2205 C C . HIS A 1 301 ? 10.065 24.803 54.116 1.000 23.320 282 HIS A C 1
ATOM 2206 O O . HIS A 1 301 ? 10.850 25.486 54.786 1.000 24.341 282 HIS A O 1
ATOM 2213 N N . ALA A 1 302 ? 10.202 24.679 52.798 1.000 22.476 283 ALA A N 1
ATOM 2214 C CA . ALA A 1 302 ? 11.308 25.326 52.108 1.000 23.710 283 ALA A CA 1
ATOM 2215 C C . ALA A 1 302 ? 10.802 26.074 50.855 1.000 25.579 283 ALA A C 1
ATOM 2216 O O . ALA A 1 302 ? 9.856 25.645 50.217 1.000 24.959 283 ALA A O 1
ATOM 2218 N N . ILE A 1 303 ? 11.458 27.199 50.582 1.000 27.378 284 ILE A N 1
ATOM 2219 C CA . ILE A 1 303 ? 11.214 27.978 49.340 1.000 25.051 284 ILE A CA 1
ATOM 2220 C C . ILE A 1 303 ? 12.544 28.060 48.646 1.000 23.471 284 ILE A C 1
ATOM 2221 O O . ILE A 1 303 ? 13.483 28.622 49.198 1.000 21.604 284 ILE A O 1
ATOM 2226 N N . LEU A 1 304 ? 12.599 27.430 47.470 1.000 22.443 285 LEU A N 1
ATOM 2227 C CA . LEU A 1 304 ? 13.716 27.468 46.598 1.000 23.607 285 LEU A CA 1
ATOM 2228 C C . LEU A 1 304 ? 13.528 28.607 45.575 1.000 25.393 285 LEU A C 1
ATOM 2229 O O . LEU A 1 304 ? 12.498 28.739 44.952 1.000 23.107 285 LEU A O 1
ATOM 2234 N N . ASN A 1 305 ? 14.573 29.387 45.417 1.000 24.946 286 ASN A N 1
ATOM 2235 C CA . ASN A 1 305 ? 14.574 30.464 44.445 1.000 29.124 286 ASN A CA 1
ATOM 2236 C C . ASN A 1 305 ? 15.861 30.426 43.722 1.000 26.145 286 ASN A C 1
ATOM 2237 O O . ASN A 1 305 ? 16.851 30.694 44.340 1.000 25.585 286 ASN A O 1
ATOM 2242 N N . ASN A 1 306 ? 15.870 30.065 42.432 1.000 23.690 287 ASN A N 1
ATOM 2243 C CA . ASN A 1 306 ? 17.176 30.097 41.712 1.000 24.580 287 ASN A CA 1
ATOM 2244 C C . ASN A 1 306 ? 17.043 31.215 40.670 1.000 27.187 287 ASN A C 1
ATOM 2245 O O . ASN A 1 306 ? 16.102 31.233 39.899 1.000 29.795 287 ASN A O 1
ATOM 2250 N N . THR A 1 307 ? 17.932 32.181 40.740 1.000 32.599 288 THR A N 1
ATOM 2251 C CA . THR A 1 307 ? 17.949 33.319 39.807 1.000 36.935 288 THR A CA 1
ATOM 2252 C C . THR A 1 307 ? 19.303 33.307 39.129 1.000 38.735 288 THR A C 1
ATOM 2253 O O . THR A 1 307 ? 20.212 32.552 39.514 1.000 39.257 288 THR A O 1
ATOM 2257 N N . ARG A 1 308 ? 19.483 34.237 38.199 1.000 47.224 289 ARG A N 1
ATOM 2258 C CA . ARG A 1 308 ? 20.796 34.484 37.572 1.000 51.545 289 ARG A CA 1
ATOM 2259 C C . ARG A 1 308 ? 21.892 34.918 38.569 1.000 44.727 289 ARG A C 1
ATOM 2260 O O . ARG A 1 308 ? 23.055 34.620 38.373 1.000 50.794 289 ARG A O 1
ATOM 2268 N N . GLU A 1 309 ? 21.534 35.598 39.651 1.000 44.647 290 GLU A N 1
ATOM 2269 C CA . GLU A 1 309 ? 22.530 35.979 40.698 1.000 47.534 290 GLU A CA 1
ATOM 2270 C C . GLU A 1 309 ? 22.984 34.792 41.623 1.000 40.513 290 GLU A C 1
ATOM 2271 O O . GLU A 1 309 ? 24.092 34.811 42.174 1.000 42.430 290 GLU A O 1
ATOM 2277 N N . GLY A 1 310 ? 22.126 33.782 41.809 1.000 34.923 291 GLY A N 1
ATOM 2278 C CA . GLY A 1 310 ? 22.432 32.673 42.743 1.000 31.052 291 GLY A CA 1
ATOM 2279 C C . GLY A 1 310 ? 21.190 31.964 43.207 1.000 28.711 291 GLY A C 1
ATOM 2280 O O . GLY A 1 310 ? 20.110 32.244 42.724 1.000 28.443 291 GLY A O 1
ATOM 2281 N N . THR A 1 311 ? 21.367 31.034 44.153 1.000 27.166 292 THR A N 1
ATOM 2282 C CA . THR A 1 311 ? 20.302 30.175 44.618 1.000 27.484 292 THR A CA 1
ATOM 2283 C C . THR A 1 311 ? 20.075 30.473 46.054 1.000 27.574 292 THR A C 1
ATOM 2284 O O . THR A 1 311 ? 21.018 30.683 46.811 1.000 24.998 292 THR A O 1
ATOM 2288 N N . GLN A 1 312 ? 18.817 30.453 46.467 1.000 26.360 293 GLN A N 1
ATOM 2289 C CA . GLN A 1 312 ? 18.526 30.592 47.866 1.000 29.397 293 GLN A CA 1
ATOM 2290 C C . GLN A 1 312 ? 17.571 29.551 48.249 1.000 24.364 293 GLN A C 1
ATOM 2291 O O . GLN A 1 312 ? 16.726 29.202 47.471 1.000 26.208 293 GLN A O 1
ATOM 2297 N N . LEU A 1 313 ? 17.658 29.125 49.497 1.000 24.965 294 LEU A N 1
ATOM 2298 C CA . LEU A 1 313 ? 16.648 28.206 50.075 1.000 27.377 294 LEU A CA 1
ATOM 2299 C C . LEU A 1 313 ? 16.259 28.806 51.435 1.000 27.203 294 LEU A C 1
ATOM 2300 O O . LEU A 1 313 ? 17.098 28.980 52.302 1.000 27.996 294 LEU A O 1
ATOM 2305 N N . THR A 1 314 ? 14.986 29.102 51.587 1.000 24.387 295 THR A N 1
ATOM 2306 C CA . THR A 1 314 ? 14.440 29.761 52.759 1.000 27.768 295 THR A CA 1
ATOM 2307 C C . THR A 1 314 ? 13.585 28.709 53.476 1.000 22.849 295 THR A C 1
ATOM 2308 O O . THR A 1 314 ? 12.659 28.234 52.938 1.000 26.264 295 THR A O 1
ATOM 2312 N N . ILE A 1 315 ? 13.903 28.442 54.730 1.000 24.168 296 ILE A N 1
ATOM 2313 C CA . ILE A 1 315 ? 13.389 27.307 55.462 1.000 23.226 296 ILE A CA 1
ATOM 2314 C C . ILE A 1 315 ? 12.752 27.788 56.771 1.000 22.690 296 ILE A C 1
ATOM 2315 O O . ILE A 1 315 ? 13.292 28.650 57.479 1.000 24.323 296 ILE A O 1
ATOM 2320 N N . SER A 1 316 ? 11.615 27.213 57.088 1.000 25.143 297 SER A N 1
ATOM 2321 C CA . SER A 1 316 ? 10.881 27.575 58.295 1.000 28.488 297 SER A CA 1
ATOM 2322 C C . SER A 1 316 ? 10.024 26.404 58.765 1.000 24.581 297 SER A C 1
ATOM 2323 O O . SER A 1 316 ? 9.715 25.482 57.993 1.000 24.387 297 SER A O 1
ATOM 2326 N N . GLY A 1 317 ? 9.582 26.482 60.009 1.000 24.653 298 GLY A N 1
ATOM 2327 C CA . GLY A 1 317 ? 8.729 25.521 60.583 1.000 25.273 298 GLY A CA 1
ATOM 2328 C C . GLY A 1 317 ? 9.399 24.527 61.529 1.000 24.259 298 GLY A C 1
ATOM 2329 O O . GLY A 1 317 ? 8.728 23.801 62.232 1.000 24.857 298 GLY A O 1
ATOM 2330 N N . HIS A 1 318 ? 10.731 24.528 61.563 1.000 24.344 299 HIS A N 1
ATOM 2331 C CA . HIS A 1 318 ? 11.458 23.625 62.417 1.000 23.361 299 HIS A CA 1
ATOM 2332 C C . HIS A 1 318 ? 11.498 24.195 63.852 1.000 22.703 299 HIS A C 1
ATOM 2333 O O . HIS A 1 318 ? 11.421 25.393 64.070 1.000 22.719 299 HIS A O 1
ATOM 2340 N N . PRO A 1 319 ? 11.707 23.335 64.839 1.000 24.151 300 PRO A N 1
ATOM 2341 C CA . PRO A 1 319 ? 11.907 23.792 66.205 1.000 23.453 300 PRO A CA 1
ATOM 2342 C C . PRO A 1 319 ? 13.265 24.393 66.347 1.000 24.104 300 PRO A C 1
ATOM 2343 O O . PRO A 1 319 ? 14.151 24.011 65.583 1.000 23.779 300 PRO A O 1
ATOM 2347 N N . VAL A 1 320 ? 13.443 25.353 67.251 1.000 20.579 301 VAL A N 1
ATOM 2348 C CA . VAL A 1 320 ? 14.724 26.053 67.463 1.000 23.782 301 VAL A CA 1
ATOM 2349 C C . VAL A 1 320 ? 15.006 26.130 68.967 1.000 24.505 301 VAL A C 1
ATOM 2350 O O . VAL A 1 320 ? 14.109 25.948 69.776 1.000 27.161 301 VAL A O 1
ATOM 2354 N N . LEU A 1 321 ? 16.242 26.393 69.313 1.000 22.522 302 LEU A N 1
ATOM 2355 C CA . LEU A 1 321 ? 16.655 26.739 70.658 1.000 25.093 302 LEU A CA 1
ATOM 2356 C C . LEU A 1 321 ? 15.926 28.022 71.073 1.000 30.758 302 LEU A C 1
ATOM 2357 O O . LEU A 1 321 ? 15.780 28.916 70.281 1.000 28.984 302 LEU A O 1
ATOM 2362 N N . LYS A 1 322 ? 15.368 28.043 72.274 1.000 38.731 303 LYS A N 1
ATOM 2363 C CA . LYS A 1 322 ? 14.637 29.223 72.781 1.000 47.900 303 LYS A CA 1
ATOM 2364 C C . LYS A 1 322 ? 15.664 30.073 73.478 1.000 51.527 303 LYS A C 1
ATOM 2365 O O . LYS A 1 322 ? 16.121 29.653 74.510 1.000 49.343 303 LYS A O 1
#

Organism: Escherichia coli (strain K12) (NCBI:txid83333)